Protein AF-A0A929QU12-F1 (afdb_monomer)

pLDDT: mean 94.85, std 3.5, range [76.94, 98.38]

Radius of gyration: 17.78 Å; Cα contacts (8 Å, |Δi|>4): 527; chains: 1; bounding box: 45×41×53 Å

Nearest PDB structures (foldseek):
  6etz-assembly1_A  TM=9.126E-01  e=4.275E-19  Arthrobacter sp. 32cB
  6zjp-assembly1_A  TM=9.155E-01  e=1.073E-18  Arthrobacter sp. 32cB
  6zjv-assembly1_A  TM=9.102E-01  e=7.949E-18  Arthrobacter sp. 32cB
  6s6z-assembly1_A  TM=9.101E-01  e=3.428E-17  Thermotoga maritima MSB8
  6se8-assembly1_A  TM=9.037E-01  e=2.223E-17  Arthrobacter sp. 32cB

Structure (mmCIF, N/CA/C/O backbone):
data_AF-A0A929QU12-F1
#
_entry.id   AF-A0A929QU12-F1
#
loop_
_atom_site.group_PDB
_atom_site.id
_atom_site.type_symbol
_atom_site.label_atom_id
_atom_site.label_alt_id
_atom_site.label_comp_id
_atom_site.label_asym_id
_atom_site.label_entity_id
_atom_site.label_seq_id
_atom_site.pdbx_PDB_ins_code
_atom_site.Cartn_x
_atom_site.Cartn_y
_atom_site.Cartn_z
_atom_site.occupancy
_atom_site.B_iso_or_equiv
_atom_site.auth_seq_id
_atom_site.auth_comp_id
_atom_site.auth_asym_id
_atom_site.auth_atom_id
_atom_site.pdbx_PDB_model_num
ATOM 1 N N . VAL A 1 1 ? 9.919 -3.756 -13.684 1.00 76.94 1 VAL A N 1
ATOM 2 C CA . VAL A 1 1 ? 9.048 -4.953 -13.845 1.00 76.94 1 VAL A CA 1
ATOM 3 C C . VAL A 1 1 ? 9.830 -6.255 -14.020 1.00 76.94 1 VAL A C 1
ATOM 5 O O . VAL A 1 1 ? 9.626 -7.147 -13.210 1.00 76.94 1 VAL A O 1
ATOM 8 N N . ALA A 1 2 ? 10.719 -6.398 -15.016 1.00 87.12 2 ALA A N 1
ATOM 9 C CA . ALA A 1 2 ? 11.454 -7.658 -15.233 1.00 87.12 2 ALA A CA 1
ATOM 10 C C . ALA A 1 2 ? 12.287 -8.102 -14.012 1.00 87.12 2 ALA A C 1
ATOM 12 O O . ALA A 1 2 ? 12.175 -9.249 -13.588 1.00 87.12 2 ALA A O 1
ATOM 13 N N . GLU A 1 3 ? 13.035 -7.179 -13.394 1.00 91.69 3 GLU A N 1
ATOM 14 C CA . GLU A 1 3 ? 13.819 -7.453 -12.174 1.00 91.69 3 GLU A CA 1
ATOM 15 C C . GLU A 1 3 ? 12.928 -7.921 -11.002 1.00 91.69 3 GLU A C 1
ATOM 17 O O . GLU A 1 3 ? 13.267 -8.876 -10.308 1.00 91.69 3 GLU A O 1
ATOM 22 N N . TRP A 1 4 ? 11.746 -7.315 -10.819 1.00 93.06 4 TRP A N 1
ATOM 23 C CA . TRP A 1 4 ? 10.790 -7.709 -9.771 1.00 93.06 4 TRP A CA 1
ATOM 24 C C . TRP A 1 4 ? 10.205 -9.105 -9.989 1.00 93.06 4 TRP A C 1
ATOM 26 O O . TRP A 1 4 ? 10.102 -9.873 -9.034 1.00 93.06 4 TRP A O 1
ATOM 36 N N . ARG A 1 5 ? 9.873 -9.457 -11.239 1.00 91.69 5 ARG A N 1
ATOM 37 C CA . ARG A 1 5 ? 9.425 -10.814 -11.592 1.00 91.69 5 ARG A CA 1
ATOM 38 C C . ARG A 1 5 ? 10.539 -11.836 -11.388 1.00 91.69 5 ARG A C 1
ATOM 40 O O . ARG A 1 5 ? 10.291 -12.916 -10.878 1.00 91.69 5 ARG A O 1
ATOM 47 N N . GLN A 1 6 ? 11.787 -11.493 -11.715 1.00 90.94 6 GLN A N 1
ATOM 48 C CA . GLN A 1 6 ? 12.934 -12.369 -11.456 1.00 90.94 6 GLN A CA 1
ATOM 49 C C . GLN A 1 6 ? 13.148 -12.610 -9.950 1.00 90.94 6 GLN A C 1
ATOM 51 O O . GLN A 1 6 ? 13.526 -13.716 -9.551 1.00 90.94 6 GLN A O 1
ATOM 56 N N . ALA A 1 7 ? 12.872 -11.597 -9.122 1.00 90.94 7 ALA A N 1
ATOM 57 C CA . ALA A 1 7 ? 12.876 -11.682 -7.662 1.00 90.94 7 ALA A CA 1
ATOM 58 C C . ALA A 1 7 ? 11.620 -12.362 -7.066 1.00 90.94 7 ALA A C 1
ATOM 60 O O . ALA A 1 7 ? 11.569 -12.567 -5.854 1.00 90.94 7 ALA A O 1
ATOM 61 N N . ASN A 1 8 ? 10.639 -12.752 -7.893 1.00 93.25 8 ASN A N 1
ATOM 62 C CA . ASN A 1 8 ? 9.354 -13.350 -7.504 1.00 93.25 8 ASN A CA 1
ATOM 63 C C . ASN A 1 8 ? 8.535 -12.488 -6.521 1.00 93.25 8 ASN A C 1
ATOM 65 O O . ASN A 1 8 ? 7.874 -13.023 -5.628 1.00 93.25 8 ASN A O 1
ATOM 69 N N . TYR A 1 9 ? 8.572 -11.157 -6.648 1.00 93.19 9 TYR A N 1
ATOM 70 C CA . TYR A 1 9 ? 7.777 -10.268 -5.784 1.00 93.19 9 TYR A CA 1
ATOM 71 C C . TYR A 1 9 ? 6.269 -10.407 -6.020 1.00 93.19 9 TYR A C 1
ATOM 73 O O . TYR A 1 9 ? 5.492 -10.358 -5.068 1.00 93.19 9 TYR A O 1
ATOM 81 N N . ASP A 1 10 ? 5.863 -10.662 -7.261 1.00 91.69 10 ASP A N 1
ATOM 82 C CA . ASP A 1 10 ? 4.484 -10.941 -7.675 1.00 91.69 10 ASP A CA 1
ATOM 83 C C . ASP A 1 10 ? 3.930 -12.264 -7.119 1.00 91.69 10 ASP A C 1
ATOM 85 O O . ASP A 1 10 ? 2.722 -12.471 -7.106 1.00 91.69 10 ASP A O 1
ATOM 89 N N . GLN A 1 11 ? 4.805 -13.142 -6.624 1.00 90.44 11 GLN A N 1
ATOM 90 C CA . GLN A 1 11 ? 4.457 -14.434 -6.020 1.00 90.44 11 GLN A CA 1
ATOM 91 C C . GLN A 1 11 ? 4.928 -14.517 -4.564 1.00 90.44 11 GLN A C 1
ATOM 93 O O . GLN A 1 11 ? 5.188 -15.602 -4.033 1.00 90.44 11 GLN A O 1
ATOM 98 N N . SER A 1 12 ? 5.117 -13.361 -3.929 1.00 92.12 12 SER A N 1
ATOM 99 C CA . SER A 1 12 ? 5.589 -13.297 -2.556 1.00 92.12 12 SER A CA 1
ATOM 100 C C . SER A 1 12 ? 4.489 -13.657 -1.563 1.00 92.12 12 SER A C 1
ATOM 102 O O . SER A 1 12 ? 3.306 -13.399 -1.774 1.00 92.12 12 SER A O 1
ATOM 104 N N . GLN A 1 13 ? 4.891 -14.299 -0.469 1.00 92.31 13 GLN A N 1
ATOM 105 C CA . GLN A 1 13 ? 4.005 -14.672 0.626 1.00 92.31 13 GLN A CA 1
ATOM 106 C C . GLN A 1 13 ? 4.594 -14.203 1.949 1.00 92.31 13 GLN A C 1
ATOM 108 O O . GLN A 1 13 ? 5.814 -14.236 2.149 1.00 92.31 13 GLN A O 1
ATOM 113 N N . VAL A 1 14 ? 3.711 -13.814 2.866 1.00 94.75 14 VAL A N 1
ATOM 114 C CA . VAL A 1 14 ? 4.077 -13.558 4.257 1.00 94.75 14 VAL A CA 1
ATOM 115 C C . VAL A 1 14 ? 4.190 -14.893 4.987 1.00 94.75 14 VAL A C 1
ATOM 117 O O . VAL A 1 14 ? 3.270 -15.710 4.953 1.00 94.75 14 VAL A O 1
ATOM 120 N N . ARG A 1 15 ? 5.313 -15.116 5.668 1.00 94.94 15 ARG A N 1
ATOM 121 C CA . ARG A 1 15 ? 5.527 -16.262 6.556 1.00 94.94 15 ARG A CA 1
ATOM 122 C C . ARG A 1 15 ? 5.783 -15.759 7.963 1.00 94.94 15 ARG A C 1
ATOM 124 O O . ARG A 1 15 ? 6.758 -15.050 8.189 1.00 94.94 15 ARG A O 1
ATOM 131 N N . VAL A 1 16 ? 4.913 -16.135 8.892 1.00 96.44 16 VAL A N 1
ATOM 132 C CA . VAL A 1 16 ? 5.037 -15.793 10.313 1.00 96.44 16 VAL A CA 1
ATOM 133 C C . VAL A 1 16 ? 5.871 -16.868 11.007 1.00 96.44 16 VAL A C 1
ATOM 135 O O . VAL A 1 16 ? 5.563 -18.054 10.905 1.00 96.44 16 VAL A O 1
ATOM 138 N N . HIS A 1 17 ? 6.938 -16.457 11.686 1.00 95.19 17 HIS A N 1
ATOM 139 C CA . HIS A 1 17 ? 7.852 -17.340 12.416 1.00 95.19 17 HIS A CA 1
ATOM 140 C C . HIS A 1 17 ? 7.530 -17.416 13.904 1.00 95.19 17 HIS A C 1
ATOM 142 O O . HIS A 1 17 ? 7.685 -18.469 14.518 1.00 95.19 17 HIS A O 1
ATOM 148 N N . SER A 1 18 ? 7.078 -16.302 14.470 1.00 96.94 18 SER A N 1
ATOM 149 C CA . SER A 1 18 ? 6.726 -16.181 15.878 1.00 96.94 18 SER A CA 1
ATOM 150 C C . SER A 1 18 ? 5.433 -15.395 15.998 1.00 96.94 18 SER A C 1
ATOM 152 O O . SER A 1 18 ? 5.229 -14.419 15.275 1.00 96.94 18 SER A O 1
ATOM 154 N N . LEU A 1 19 ? 4.562 -15.837 16.901 1.00 97.62 19 LEU A N 1
ATOM 155 C CA . LEU A 1 19 ? 3.306 -15.180 17.222 1.00 97.62 19 LEU A CA 1
ATOM 156 C C . LEU A 1 19 ? 3.038 -15.343 18.716 1.00 97.62 19 LEU A C 1
ATOM 158 O O . LEU A 1 19 ? 3.015 -16.464 19.225 1.00 97.62 19 LEU A O 1
ATOM 162 N N . ARG A 1 20 ? 2.810 -14.235 19.418 1.00 97.50 20 ARG A N 1
ATOM 163 C CA . ARG A 1 20 ? 2.403 -14.245 20.827 1.00 97.50 20 ARG A CA 1
ATOM 164 C C . ARG A 1 20 ? 1.338 -13.191 21.073 1.00 97.50 20 ARG A C 1
ATOM 166 O O . ARG A 1 20 ? 1.395 -12.110 20.495 1.00 97.50 20 ARG A O 1
ATOM 173 N N . ALA A 1 21 ? 0.395 -13.497 21.949 1.00 97.38 21 ALA A N 1
ATOM 174 C CA . ALA A 1 21 ? -0.613 -12.549 22.393 1.00 97.38 21 ALA A CA 1
ATOM 175 C C . ALA A 1 21 ? -0.412 -12.254 23.878 1.00 97.38 21 ALA A C 1
ATOM 177 O O . ALA A 1 21 ? -0.201 -13.172 24.670 1.00 97.38 21 ALA A O 1
ATOM 178 N N . GLU A 1 22 ? -0.487 -10.984 24.251 1.00 97.00 22 GLU A N 1
ATOM 179 C CA . GLU A 1 22 ? -0.434 -10.544 25.640 1.00 97.00 22 GLU A CA 1
ATOM 180 C C . GLU A 1 22 ? -1.402 -9.385 25.884 1.00 97.00 22 GLU A C 1
ATOM 182 O O . GLU A 1 22 ? -1.835 -8.699 24.959 1.00 97.00 22 GLU A O 1
ATOM 187 N N . THR A 1 23 ? -1.793 -9.194 27.143 1.00 96.56 23 THR A N 1
ATOM 188 C CA . THR A 1 23 ? -2.613 -8.051 27.556 1.00 96.56 23 THR A CA 1
ATOM 189 C C . THR A 1 23 ? -1.724 -7.037 28.264 1.00 96.56 23 THR A C 1
ATOM 191 O O . THR A 1 23 ? -1.135 -7.355 29.295 1.00 96.56 23 THR A O 1
ATOM 194 N N . ILE A 1 24 ? -1.637 -5.819 27.729 1.00 92.06 24 ILE A N 1
ATOM 195 C CA . ILE A 1 24 ? -0.775 -4.743 28.236 1.00 92.06 24 ILE A CA 1
ATOM 196 C C . ILE A 1 24 ? -1.643 -3.515 28.499 1.00 92.06 24 ILE A C 1
ATOM 198 O O . ILE A 1 24 ? -2.280 -3.018 27.579 1.00 92.06 24 ILE A O 1
ATOM 202 N N . HIS A 1 25 ? -1.676 -3.006 29.735 1.00 86.31 25 HIS A N 1
ATOM 203 C CA . HIS A 1 25 ? -2.411 -1.778 30.097 1.00 86.31 25 HIS A CA 1
ATOM 204 C C . HIS A 1 25 ? -3.842 -1.707 29.518 1.00 86.31 25 HIS A C 1
ATOM 206 O O . HIS A 1 25 ? -4.248 -0.688 28.965 1.00 86.31 25 HIS A O 1
ATOM 212 N N . HIS A 1 26 ? -4.597 -2.805 29.637 1.00 90.75 26 HIS A N 1
ATOM 213 C CA . HIS A 1 26 ? -5.954 -2.967 29.096 1.00 90.75 26 HIS A CA 1
ATOM 214 C C . HIS A 1 26 ? -6.096 -3.006 27.564 1.00 90.75 26 HIS A C 1
ATOM 216 O O . HIS A 1 26 ? -7.203 -2.854 27.050 1.00 90.75 26 HIS A O 1
ATOM 222 N N . GLN A 1 27 ? -5.008 -3.248 26.841 1.00 96.00 27 GLN A N 1
ATOM 223 C CA . GLN A 1 27 ? -5.011 -3.525 25.407 1.00 96.00 27 GLN A CA 1
ATOM 224 C C . GLN A 1 27 ? -4.676 -4.992 25.170 1.00 96.00 27 GLN A C 1
ATOM 226 O O . GLN A 1 27 ? -3.877 -5.571 25.909 1.00 96.00 27 GLN A O 1
ATOM 231 N N . VAL A 1 28 ? -5.256 -5.586 24.131 1.00 97.12 28 VAL A N 1
ATOM 232 C CA . VAL A 1 28 ? -4.849 -6.912 23.653 1.00 97.12 28 VAL A CA 1
ATOM 233 C C . VAL A 1 28 ? -3.864 -6.709 22.512 1.00 97.12 28 VAL A C 1
ATOM 235 O O . VAL A 1 28 ? -4.228 -6.139 21.485 1.00 97.12 28 VAL A O 1
ATOM 238 N N . CYS A 1 29 ? -2.628 -7.166 22.698 1.00 98.00 29 CYS A N 1
ATOM 239 C CA . CYS A 1 29 ? -1.544 -7.003 21.741 1.00 98.00 29 CYS A CA 1
ATOM 240 C C . CYS A 1 29 ? -1.090 -8.356 21.185 1.00 98.00 29 CYS A C 1
ATOM 242 O O . CYS A 1 29 ? -0.740 -9.269 21.931 1.00 98.00 29 CYS A O 1
ATOM 244 N N . LEU A 1 30 ? -1.079 -8.474 19.861 1.00 97.94 30 LEU A N 1
ATOM 245 C CA . LEU A 1 30 ? -0.567 -9.608 19.107 1.00 97.94 30 LEU A CA 1
ATOM 246 C C . LEU A 1 30 ? 0.784 -9.229 18.505 1.00 97.94 30 LEU A C 1
ATOM 248 O O . LEU A 1 30 ? 0.841 -8.451 17.555 1.00 97.94 30 LEU A O 1
ATOM 252 N N . HIS A 1 31 ? 1.863 -9.786 19.040 1.00 97.94 31 HIS A N 1
ATOM 253 C CA . HIS A 1 31 ? 3.222 -9.575 18.556 1.00 97.94 31 HIS A CA 1
ATOM 254 C C . HIS A 1 31 ? 3.595 -10.670 17.568 1.00 97.94 31 HIS A C 1
ATOM 256 O O . HIS A 1 31 ? 3.306 -11.846 17.805 1.00 97.94 31 HIS A O 1
ATOM 262 N N . PHE A 1 32 ? 4.267 -10.291 16.490 1.00 97.75 32 PHE A N 1
ATOM 263 C CA . PHE A 1 32 ? 4.674 -11.217 15.447 1.00 97.75 32 PHE A CA 1
ATOM 264 C C . PHE A 1 32 ? 6.063 -10.892 14.908 1.00 97.75 32 PHE A C 1
ATOM 266 O O . PHE A 1 32 ? 6.479 -9.736 14.857 1.00 97.75 32 PHE A O 1
ATOM 273 N N . GLU A 1 33 ? 6.740 -11.936 14.445 1.00 98.12 33 GLU A N 1
ATOM 274 C CA . GLU A 1 33 ? 7.938 -11.852 13.613 1.00 98.12 33 GLU A CA 1
ATOM 275 C C . GLU A 1 33 ? 7.659 -12.606 12.319 1.00 98.12 33 GLU A C 1
ATOM 277 O O . GLU A 1 33 ? 7.166 -13.740 12.341 1.00 98.12 33 GLU A O 1
ATOM 282 N N . ALA A 1 34 ? 7.942 -11.982 11.184 1.00 97.25 34 ALA A N 1
ATOM 283 C CA . ALA A 1 34 ? 7.595 -12.515 9.882 1.00 97.25 34 ALA A CA 1
ATOM 284 C C . ALA A 1 34 ? 8.590 -12.100 8.798 1.00 97.25 34 ALA A C 1
ATOM 286 O O . ALA A 1 34 ? 9.424 -11.209 8.964 1.00 97.25 34 ALA A O 1
ATOM 287 N N . VAL A 1 35 ? 8.482 -12.769 7.658 1.00 96.50 35 VAL A N 1
ATOM 288 C CA . VAL A 1 35 ? 9.209 -12.431 6.438 1.00 96.50 35 VAL A CA 1
ATOM 289 C C . VAL A 1 35 ? 8.264 -12.383 5.246 1.00 96.50 35 VAL A C 1
ATOM 291 O O . VAL A 1 35 ? 7.281 -13.121 5.200 1.00 96.50 35 VAL A O 1
ATOM 294 N N . ILE A 1 36 ? 8.587 -11.558 4.253 1.00 94.88 36 ILE A N 1
ATOM 295 C CA . ILE A 1 36 ? 8.022 -11.643 2.903 1.00 94.88 36 ILE A CA 1
ATOM 296 C C . ILE A 1 36 ? 9.049 -12.348 2.028 1.00 94.88 36 ILE A C 1
ATOM 298 O O . ILE A 1 36 ? 10.178 -11.876 1.881 1.00 94.88 36 ILE A O 1
ATOM 302 N N . ALA A 1 37 ? 8.668 -13.479 1.442 1.00 91.94 37 ALA A N 1
ATOM 303 C CA . ALA A 1 37 ? 9.544 -14.258 0.575 1.00 91.94 37 ALA A CA 1
ATOM 304 C C . ALA A 1 37 ? 8.811 -14.693 -0.695 1.00 91.94 37 ALA A C 1
ATOM 306 O O . ALA A 1 37 ? 7.688 -15.193 -0.633 1.00 91.94 37 ALA A O 1
ATOM 307 N N . GLY A 1 38 ? 9.469 -14.533 -1.845 1.00 84.19 38 GLY A N 1
ATOM 308 C CA . GLY A 1 38 ? 9.056 -15.181 -3.087 1.00 84.19 38 GLY A CA 1
ATOM 309 C C . GLY A 1 38 ? 9.266 -16.693 -3.001 1.00 84.19 38 GLY A C 1
ATOM 310 O O . GLY A 1 38 ? 10.225 -17.161 -2.379 1.00 84.19 38 GLY A O 1
ATOM 311 N N . VAL A 1 39 ? 8.391 -17.478 -3.633 1.00 79.25 39 VAL A N 1
ATOM 312 C CA . VAL A 1 39 ? 8.540 -18.942 -3.679 1.00 79.25 39 VAL A CA 1
ATOM 313 C C . VAL A 1 39 ? 9.918 -19.307 -4.252 1.00 79.25 39 VAL A C 1
ATOM 315 O O . VAL A 1 39 ? 10.292 -18.845 -5.329 1.00 79.25 39 VAL A O 1
ATOM 318 N N . GLY A 1 40 ? 10.693 -20.108 -3.509 1.00 81.62 40 GLY A N 1
ATOM 319 C CA . GLY A 1 40 ? 12.035 -20.552 -3.912 1.00 81.62 40 GLY A CA 1
ATOM 320 C C . GLY A 1 40 ? 13.130 -19.474 -3.871 1.00 81.62 40 GLY A C 1
ATOM 321 O O . GLY A 1 40 ? 14.201 -19.685 -4.437 1.00 81.62 40 GLY A O 1
ATOM 322 N N . ARG A 1 41 ? 12.885 -18.322 -3.232 1.00 85.81 41 ARG A N 1
ATOM 323 C CA . ARG A 1 41 ? 13.848 -17.217 -3.096 1.00 85.81 41 ARG A CA 1
ATOM 324 C C . ARG A 1 41 ? 14.205 -16.957 -1.633 1.00 85.81 41 ARG A C 1
ATOM 326 O O . ARG A 1 41 ? 13.478 -17.355 -0.723 1.00 85.81 41 ARG A O 1
ATOM 333 N N . GLN A 1 42 ? 15.323 -16.264 -1.417 1.00 90.06 42 GLN A N 1
ATOM 334 C CA . GLN A 1 42 ? 15.618 -15.676 -0.112 1.00 90.06 42 GLN A CA 1
ATOM 335 C C . GLN A 1 42 ? 14.539 -14.641 0.267 1.00 90.06 42 GLN A C 1
ATOM 337 O O . GLN A 1 42 ? 13.939 -14.043 -0.634 1.00 90.06 42 GLN A O 1
ATOM 342 N N . PRO A 1 43 ? 14.278 -14.414 1.566 1.00 92.94 43 PRO A N 1
ATOM 343 C CA . PRO A 1 43 ? 13.363 -13.369 2.008 1.00 92.94 43 PRO A CA 1
ATOM 344 C C . PRO A 1 43 ? 13.725 -11.990 1.451 1.00 92.94 43 PRO A C 1
ATOM 346 O O . PRO A 1 43 ? 14.873 -11.560 1.529 1.00 92.94 43 PRO A O 1
ATOM 349 N N . ALA A 1 44 ? 12.727 -11.290 0.919 1.00 93.62 44 ALA A N 1
ATOM 350 C CA . ALA A 1 44 ? 12.876 -9.925 0.432 1.00 93.62 44 ALA A CA 1
ATOM 351 C C . ALA A 1 44 ? 12.888 -8.905 1.575 1.00 93.62 44 ALA A C 1
ATOM 353 O O . ALA A 1 44 ? 13.554 -7.877 1.485 1.00 93.62 44 ALA A O 1
ATOM 354 N N . LEU A 1 45 ? 12.146 -9.196 2.642 1.00 94.94 45 LEU A N 1
ATOM 355 C CA . LEU A 1 45 ? 12.006 -8.349 3.817 1.00 94.94 45 LEU A CA 1
ATOM 356 C C . LEU A 1 45 ? 11.762 -9.238 5.038 1.00 94.94 45 LEU A C 1
ATOM 358 O O . LEU A 1 45 ? 10.941 -10.152 4.968 1.00 94.94 45 LEU A O 1
ATOM 362 N N . SER A 1 46 ? 12.428 -8.956 6.151 1.00 96.44 46 SER A N 1
ATOM 363 C CA . SER A 1 46 ? 12.047 -9.446 7.477 1.00 96.44 46 SER A CA 1
ATOM 364 C C . SER A 1 46 ? 11.454 -8.307 8.291 1.00 96.44 46 SER A C 1
ATOM 366 O O . SER A 1 46 ? 11.816 -7.150 8.097 1.00 96.44 46 SER A O 1
ATOM 368 N N . PHE A 1 47 ? 10.514 -8.599 9.176 1.00 96.69 47 PHE A N 1
ATOM 369 C CA . PHE A 1 47 ? 9.903 -7.582 10.016 1.00 96.69 47 PHE A CA 1
ATOM 370 C C . PHE A 1 47 ? 9.323 -8.178 11.286 1.00 96.69 47 PHE A C 1
ATOM 372 O O . PHE A 1 47 ? 8.906 -9.334 11.334 1.00 96.69 47 PHE A O 1
ATOM 379 N N . GLN A 1 48 ? 9.281 -7.346 12.311 1.00 97.88 48 GLN A N 1
ATOM 380 C CA . GLN A 1 48 ? 8.616 -7.630 13.565 1.00 97.88 48 GLN A CA 1
ATOM 381 C C . GLN A 1 48 ? 7.663 -6.491 13.881 1.00 97.88 48 GLN A C 1
ATOM 383 O O . GLN A 1 48 ? 7.891 -5.340 13.502 1.00 97.88 48 GLN A O 1
ATOM 388 N N . GLY A 1 49 ? 6.585 -6.803 14.572 1.00 96.75 49 GLY A N 1
ATOM 389 C CA . GLY A 1 49 ? 5.585 -5.804 14.874 1.00 96.75 49 GLY A CA 1
ATOM 390 C C . GLY A 1 49 ? 4.562 -6.294 15.864 1.00 96.75 49 GLY A C 1
ATOM 391 O O . GLY A 1 49 ? 4.653 -7.398 16.406 1.00 96.75 49 GLY A O 1
ATOM 392 N N . HIS A 1 50 ? 3.587 -5.436 16.109 1.00 97.19 50 HIS A N 1
ATOM 393 C CA . HIS A 1 50 ? 2.445 -5.776 16.926 1.00 97.19 50 HIS A CA 1
ATOM 394 C C . HIS A 1 50 ? 1.178 -5.092 16.436 1.00 97.19 50 HIS A C 1
ATOM 396 O O . HIS A 1 50 ? 1.194 -3.945 15.990 1.00 97.19 50 HIS A O 1
ATOM 402 N N . TRP A 1 51 ? 0.083 -5.830 16.562 1.00 97.44 51 TRP A N 1
ATOM 403 C CA . TRP A 1 51 ? -1.272 -5.314 16.481 1.00 97.44 51 TRP A CA 1
ATOM 404 C C . TRP A 1 51 ? -1.802 -5.138 17.900 1.00 97.44 51 TRP A C 1
ATOM 406 O O . TRP A 1 51 ? -1.858 -6.126 18.623 1.00 97.44 51 TRP A O 1
ATOM 416 N N . CYS A 1 52 ? -2.199 -3.935 18.309 1.00 97.50 52 CYS A N 1
ATOM 417 C CA . CYS A 1 52 ? -2.806 -3.692 19.622 1.00 97.50 52 CYS A CA 1
ATOM 418 C C . CYS A 1 52 ? -4.216 -3.123 19.470 1.00 97.50 52 CYS A C 1
ATOM 420 O O . CYS A 1 52 ? -4.396 -2.091 18.826 1.00 97.50 52 CYS A O 1
ATOM 422 N N . LEU A 1 53 ? -5.199 -3.788 20.076 1.00 97.50 53 LEU A N 1
ATOM 423 C CA . LEU A 1 53 ? -6.585 -3.331 20.159 1.00 97.50 53 LEU A CA 1
ATOM 424 C C . LEU A 1 53 ? -6.834 -2.696 21.529 1.00 97.50 53 LEU A C 1
ATOM 426 O O . LEU A 1 53 ? -6.605 -3.344 22.556 1.00 97.50 53 LEU A O 1
ATOM 430 N N . ASP A 1 54 ? -7.302 -1.449 21.544 1.00 95.25 54 ASP A N 1
ATOM 431 C CA . ASP A 1 54 ? -7.675 -0.742 22.771 1.00 95.25 54 ASP A CA 1
ATOM 432 C C . ASP A 1 54 ? -9.176 -0.823 23.099 1.00 95.25 54 ASP A C 1
ATOM 434 O O . ASP A 1 54 ? -9.976 -1.390 22.352 1.00 95.25 54 ASP A O 1
ATOM 438 N N . GLN A 1 55 ? -9.556 -0.296 24.268 1.00 94.12 55 GLN A N 1
ATOM 439 C CA . GLN A 1 55 ? -10.933 -0.356 24.775 1.00 94.12 55 GLN A CA 1
ATOM 440 C C . GLN A 1 55 ? -11.913 0.482 23.950 1.00 94.12 55 GLN A C 1
ATOM 442 O O . GLN A 1 55 ? -13.115 0.230 23.982 1.00 94.12 55 GLN A O 1
ATOM 447 N N . GLU A 1 56 ? -11.411 1.463 23.204 1.00 92.62 56 GLU A N 1
ATOM 448 C CA . GLU A 1 56 ? -12.202 2.287 22.298 1.00 92.62 56 GLU A CA 1
ATOM 449 C C . GLU A 1 56 ? -12.355 1.648 20.908 1.00 92.62 56 GLU A C 1
ATOM 451 O O . GLU A 1 56 ? -12.927 2.266 20.012 1.00 92.62 56 GLU A O 1
ATOM 456 N N . GLY A 1 57 ? -11.855 0.421 20.718 1.00 92.62 57 GLY A N 1
ATOM 457 C CA . GLY A 1 57 ? -11.957 -0.317 19.462 1.00 92.62 57 GLY A CA 1
ATOM 458 C C . GLY A 1 57 ? -10.955 0.128 18.397 1.00 92.62 57 GLY A C 1
ATOM 459 O O . GLY A 1 57 ? -11.094 -0.259 17.236 1.00 92.62 57 GLY A O 1
ATOM 460 N N . ARG A 1 58 ? -9.940 0.925 18.756 1.00 95.75 58 ARG A N 1
ATOM 461 C CA . ARG A 1 58 ? -8.890 1.332 17.818 1.00 95.75 58 ARG A CA 1
ATOM 462 C C . ARG A 1 58 ? -7.844 0.233 17.733 1.00 95.75 58 ARG A C 1
ATOM 464 O O . ARG A 1 58 ? -7.322 -0.233 18.747 1.00 95.75 58 ARG A O 1
ATOM 471 N N . LEU A 1 59 ? -7.509 -0.148 16.509 1.00 97.19 59 LEU A N 1
ATOM 472 C CA . LEU A 1 59 ?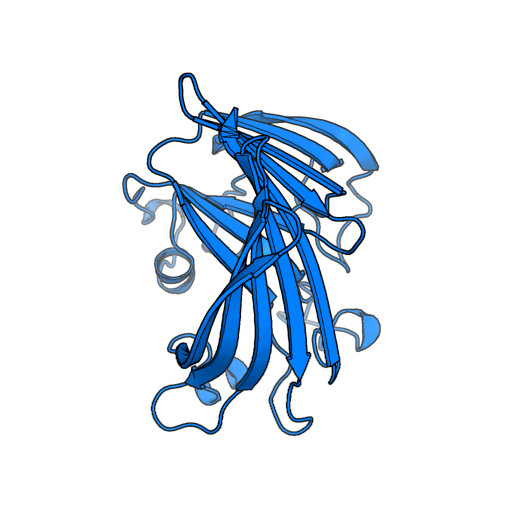 -6.501 -1.153 16.215 1.00 97.19 59 LEU A CA 1
ATOM 473 C C . LEU A 1 59 ? -5.231 -0.456 15.725 1.00 97.19 59 LEU A C 1
ATOM 475 O O . LEU A 1 59 ? -5.237 0.212 14.695 1.00 97.19 59 LEU A O 1
ATOM 479 N N . LYS A 1 60 ? -4.130 -0.598 16.457 1.00 96.62 60 LYS A N 1
ATOM 480 C CA . LYS A 1 60 ? -2.835 -0.007 16.107 1.00 96.62 60 LYS A CA 1
ATOM 481 C C . LYS A 1 60 ? -1.901 -1.066 15.549 1.00 96.62 60 LYS A C 1
ATOM 483 O O . LYS A 1 60 ? -1.740 -2.110 16.172 1.00 96.62 60 LYS A O 1
ATOM 488 N N . LEU A 1 61 ? -1.275 -0.776 14.415 1.00 96.56 61 LEU A N 1
ATOM 489 C CA . LEU A 1 61 ? -0.165 -1.536 13.857 1.00 96.56 61 LEU A CA 1
ATOM 490 C C . LEU A 1 61 ? 1.119 -0.741 14.034 1.00 96.56 61 LEU A C 1
ATOM 492 O O . LEU A 1 61 ? 1.225 0.360 13.496 1.00 96.56 61 LEU A O 1
ATOM 496 N N . SER A 1 62 ? 2.104 -1.345 14.686 1.00 95.94 62 SER A N 1
ATOM 497 C CA . SER A 1 62 ? 3.486 -0.871 14.683 1.00 95.94 62 SER A CA 1
ATOM 498 C C . SER A 1 62 ? 4.391 -1.960 14.132 1.00 95.94 62 SER A C 1
ATOM 500 O O . SER A 1 62 ? 4.293 -3.120 14.538 1.00 95.94 62 SER A O 1
ATOM 502 N N . LEU A 1 63 ? 5.266 -1.601 13.198 1.00 95.44 63 LEU A N 1
ATOM 503 C CA . LEU A 1 63 ? 6.139 -2.536 12.500 1.00 95.44 63 LEU A CA 1
ATOM 504 C C . LEU A 1 63 ? 7.517 -1.922 12.281 1.00 95.44 63 LEU A C 1
ATOM 506 O O . LEU A 1 63 ? 7.643 -0.785 11.827 1.00 95.44 63 LEU A O 1
ATOM 510 N N . GLU A 1 64 ? 8.547 -2.723 12.530 1.00 96.19 64 GLU A N 1
ATOM 511 C CA . GLU A 1 64 ? 9.925 -2.440 12.149 1.00 96.19 64 GLU A CA 1
ATOM 512 C C . GLU A 1 64 ? 10.424 -3.545 11.217 1.00 96.19 64 GLU A C 1
ATOM 514 O O . GLU A 1 64 ? 10.272 -4.735 11.500 1.00 96.19 64 GLU A O 1
ATOM 519 N N . GLY A 1 65 ? 10.981 -3.153 10.074 1.00 94.94 65 GLY A N 1
ATOM 520 C CA . GLY A 1 65 ? 11.377 -4.072 9.011 1.00 94.94 65 GLY A CA 1
ATOM 521 C C . GLY A 1 65 ? 12.803 -3.852 8.535 1.00 94.94 65 GLY A C 1
ATOM 522 O O . GLY A 1 65 ? 13.324 -2.739 8.601 1.00 94.94 65 GLY A O 1
ATOM 523 N N . HIS A 1 66 ? 13.410 -4.911 8.009 1.00 96.88 66 HIS A N 1
ATOM 524 C CA . HIS A 1 66 ? 14.733 -4.917 7.413 1.00 96.88 66 HIS A CA 1
ATOM 525 C C . HIS A 1 66 ? 14.720 -5.580 6.030 1.00 96.88 66 HIS A C 1
ATOM 527 O O . HIS A 1 66 ? 14.269 -6.715 5.868 1.00 96.88 66 HIS A O 1
ATOM 533 N N . ARG A 1 67 ? 15.245 -4.874 5.027 1.00 95.81 67 ARG A N 1
ATOM 534 C CA . ARG A 1 67 ? 15.437 -5.353 3.653 1.00 95.81 67 ARG A CA 1
ATOM 535 C C . ARG A 1 67 ? 16.931 -5.569 3.404 1.00 95.81 67 ARG A C 1
ATOM 537 O O . ARG A 1 67 ? 17.693 -4.602 3.518 1.00 95.81 67 ARG A O 1
ATOM 544 N N . PRO A 1 68 ? 17.359 -6.781 3.011 1.00 94.31 68 PRO A N 1
ATOM 545 C CA . PRO A 1 68 ? 18.740 -7.014 2.608 1.00 94.31 68 PRO A CA 1
ATOM 546 C C . PRO A 1 68 ? 19.119 -6.129 1.412 1.00 94.31 68 PRO A C 1
ATOM 548 O O . PRO A 1 68 ? 18.329 -5.944 0.481 1.00 94.31 68 PRO A O 1
ATOM 551 N N . LYS A 1 69 ? 20.321 -5.544 1.432 1.00 90.38 69 LYS A N 1
ATOM 552 C CA . LYS A 1 69 ? 20.737 -4.528 0.445 1.00 90.38 69 LYS A CA 1
ATOM 553 C C . LYS A 1 69 ? 20.840 -5.080 -0.975 1.00 90.38 69 LYS A C 1
ATOM 555 O O . LYS A 1 69 ? 20.635 -4.331 -1.924 1.00 90.38 69 LYS A O 1
ATOM 560 N N . GLU A 1 70 ? 21.152 -6.364 -1.105 1.00 91.38 70 GLU A N 1
ATOM 561 C CA . GLU A 1 70 ? 21.273 -7.106 -2.358 1.00 91.38 70 GLU A CA 1
ATOM 562 C C . GLU A 1 70 ? 19.932 -7.363 -3.052 1.00 91.38 70 GLU A C 1
ATOM 564 O O . GLU A 1 70 ? 19.908 -7.710 -4.233 1.00 91.38 70 GLU A O 1
ATOM 569 N N . MET A 1 71 ? 18.813 -7.198 -2.340 1.00 92.31 71 MET A N 1
ATOM 570 C CA . MET A 1 71 ? 17.496 -7.305 -2.954 1.00 92.31 71 MET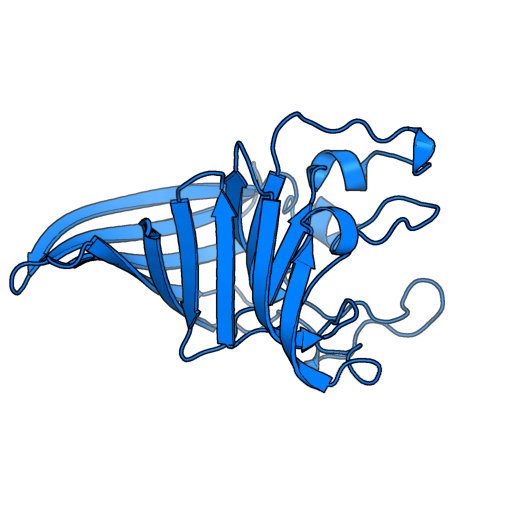 A CA 1
ATOM 571 C C . MET A 1 71 ? 17.280 -6.145 -3.934 1.00 92.31 71 MET A C 1
ATOM 573 O O . MET A 1 71 ? 17.794 -5.040 -3.750 1.00 92.31 71 MET A O 1
ATOM 577 N N . VAL A 1 72 ? 16.471 -6.372 -4.965 1.00 93.12 72 VAL A N 1
ATOM 578 C CA . VAL A 1 72 ? 16.019 -5.292 -5.852 1.00 93.12 72 VAL A CA 1
ATOM 579 C C . VAL A 1 72 ? 15.096 -4.354 -5.062 1.00 93.12 72 VAL A C 1
ATOM 581 O O . VAL A 1 72 ? 14.386 -4.803 -4.156 1.00 93.12 72 VAL A O 1
ATOM 584 N N . GLU A 1 73 ? 15.110 -3.060 -5.391 1.00 94.25 73 GLU A N 1
ATOM 585 C CA . GLU A 1 73 ? 14.189 -2.054 -4.838 1.00 94.25 73 GLU A CA 1
ATOM 586 C C . GLU A 1 73 ? 12.731 -2.542 -4.874 1.00 94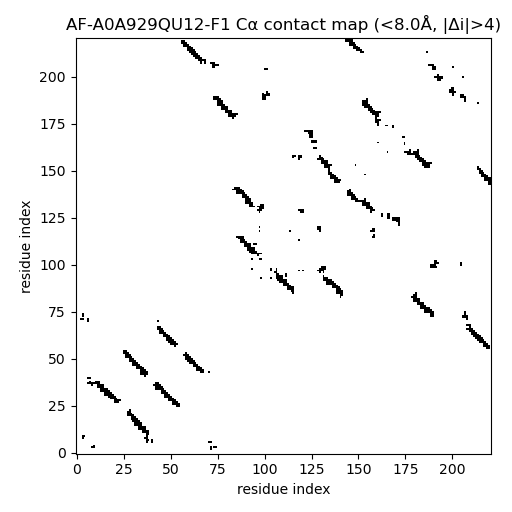.25 73 GLU A C 1
ATOM 588 O O . GLU A 1 73 ? 12.306 -3.199 -5.829 1.00 94.25 73 GLU A O 1
ATOM 593 N N . LEU A 1 74 ? 11.965 -2.258 -3.8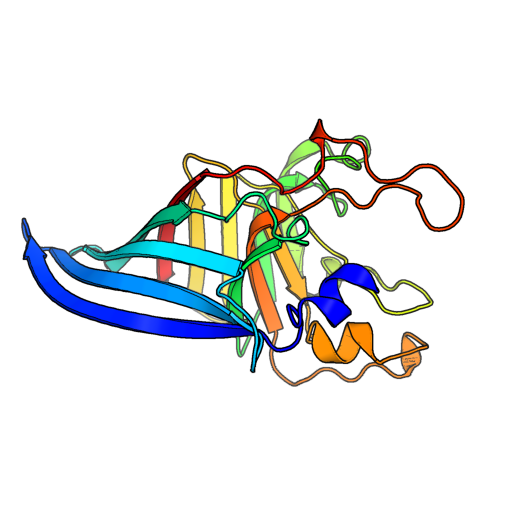22 1.00 95.31 74 LEU A N 1
ATOM 594 C CA . LEU A 1 74 ? 10.569 -2.682 -3.736 1.00 95.31 74 LEU A CA 1
ATOM 595 C C . LEU A 1 74 ? 9.683 -1.767 -4.604 1.00 95.31 74 LEU A C 1
ATOM 597 O O . LEU A 1 74 ? 9.923 -0.562 -4.652 1.00 95.31 74 LEU A O 1
ATOM 601 N N . PRO A 1 75 ? 8.636 -2.287 -5.268 1.00 94.62 75 PRO A N 1
ATOM 602 C CA . PRO A 1 75 ? 7.656 -1.430 -5.939 1.00 94.62 75 PRO A CA 1
ATOM 603 C C . PRO A 1 75 ? 6.812 -0.643 -4.925 1.00 94.62 75 PRO A C 1
ATOM 605 O O . PRO A 1 75 ? 6.523 0.534 -5.124 1.00 94.62 75 PRO A O 1
ATOM 608 N N . ARG A 1 76 ? 6.431 -1.301 -3.826 1.00 95.25 76 ARG A N 1
ATOM 609 C CA . ARG A 1 76 ? 5.679 -0.751 -2.695 1.00 95.25 76 ARG A CA 1
ATOM 610 C C . ARG A 1 76 ? 5.876 -1.634 -1.466 1.00 95.25 76 ARG A C 1
ATOM 612 O O . ARG A 1 76 ? 6.274 -2.794 -1.601 1.00 95.25 76 ARG A O 1
ATOM 619 N N . PHE A 1 77 ? 5.589 -1.100 -0.287 1.00 95.25 77 PHE A N 1
ATOM 620 C CA . PHE A 1 77 ? 5.495 -1.875 0.947 1.00 95.25 77 PHE A CA 1
ATOM 621 C C . PHE A 1 77 ? 4.313 -1.373 1.774 1.00 95.25 77 PHE A C 1
ATOM 623 O O . PHE A 1 77 ? 4.227 -0.180 2.064 1.00 95.25 77 PHE A O 1
ATOM 630 N N . GLY A 1 78 ? 3.409 -2.281 2.138 1.00 95.31 78 GLY A N 1
ATOM 631 C CA . GLY A 1 78 ? 2.105 -1.919 2.670 1.00 95.31 78 GLY A CA 1
ATOM 632 C C . GLY A 1 78 ? 1.204 -3.115 2.968 1.00 95.31 78 GLY A C 1
ATOM 633 O O . GLY A 1 78 ? 1.648 -4.265 2.955 1.00 95.31 78 GLY A O 1
ATOM 634 N N . LEU A 1 79 ? -0.068 -2.821 3.223 1.00 95.88 79 LEU A N 1
ATOM 635 C CA . LEU A 1 79 ? -1.154 -3.778 3.395 1.00 95.88 79 LEU A CA 1
ATOM 636 C C . LEU A 1 79 ? -2.118 -3.699 2.212 1.00 95.88 79 LEU A C 1
ATOM 638 O O . LEU A 1 79 ? -2.335 -2.631 1.644 1.00 95.88 79 LEU A O 1
ATOM 642 N N . VAL A 1 80 ? -2.740 -4.830 1.893 1.00 96.44 80 VAL A N 1
ATOM 643 C CA . VAL A 1 80 ? -3.855 -4.902 0.946 1.00 96.44 80 VAL A CA 1
ATOM 644 C C . VAL A 1 80 ? -5.067 -5.423 1.699 1.00 96.44 80 VAL A C 1
ATOM 646 O O . VAL A 1 80 ? -5.002 -6.485 2.317 1.00 96.44 80 VAL A O 1
ATOM 649 N N . LEU A 1 81 ? -6.155 -4.662 1.663 1.00 96.19 81 LEU A N 1
ATOM 650 C CA . LEU A 1 81 ? -7.414 -4.957 2.329 1.00 96.19 81 LEU A CA 1
ATOM 651 C C . LEU A 1 81 ? -8.508 -5.103 1.264 1.00 96.19 81 LEU A C 1
ATOM 653 O O . LEU A 1 81 ? -8.930 -4.104 0.680 1.00 96.19 81 LEU A O 1
ATOM 657 N N . PRO A 1 82 ? -8.970 -6.331 0.985 1.00 95.81 82 PRO A N 1
ATOM 658 C CA . PRO A 1 82 ? -10.183 -6.541 0.209 1.00 95.81 82 PRO A CA 1
ATOM 659 C C . PRO A 1 82 ? -11.399 -6.026 0.986 1.00 95.81 82 PRO A C 1
ATOM 661 O O . PRO A 1 82 ? -11.566 -6.324 2.170 1.00 95.81 82 PRO A O 1
ATOM 664 N N . MET A 1 83 ? -12.250 -5.264 0.314 1.00 94.50 83 MET A N 1
ATOM 665 C CA . MET A 1 83 ? -13.428 -4.597 0.855 1.00 94.50 83 MET A CA 1
ATOM 666 C C . MET A 1 83 ? -14.647 -5.014 0.034 1.00 94.50 83 MET A C 1
ATOM 668 O O . MET A 1 83 ? -14.629 -4.912 -1.187 1.00 94.50 83 MET A O 1
ATOM 672 N N . VAL A 1 84 ? -15.705 -5.495 0.689 1.00 91.88 84 VAL A N 1
ATOM 673 C CA . VAL A 1 84 ? -16.922 -5.955 -0.012 1.00 91.88 84 VAL A CA 1
ATOM 674 C C . VAL A 1 84 ? -17.698 -4.778 -0.610 1.00 91.88 84 VAL A C 1
ATOM 676 O O . VAL A 1 84 ? -18.287 -4.897 -1.675 1.00 91.88 84 VAL A O 1
ATOM 679 N N . GLU A 1 85 ? -17.648 -3.627 0.057 1.00 91.44 85 GLU A N 1
ATOM 680 C CA . GLU A 1 85 ? -18.289 -2.384 -0.368 1.00 91.44 85 GLU A CA 1
ATOM 681 C C . GLU A 1 85 ? -17.324 -1.217 -0.141 1.00 91.44 85 GLU A C 1
ATOM 683 O O . GLU A 1 85 ? -16.535 -1.236 0.811 1.00 91.44 85 GLU A O 1
ATOM 688 N N . ALA A 1 86 ? -17.378 -0.213 -1.013 1.00 95.00 86 ALA A N 1
ATOM 689 C CA . ALA A 1 86 ? -16.701 1.065 -0.836 1.00 95.00 86 ALA A CA 1
ATOM 690 C C . ALA A 1 86 ? -17.447 2.140 -1.638 1.00 95.00 86 ALA A C 1
ATOM 692 O O . ALA A 1 86 ? -17.408 2.144 -2.865 1.00 95.00 86 ALA A O 1
ATOM 693 N N . ASP A 1 87 ? -18.130 3.048 -0.947 1.00 94.06 87 ASP A N 1
ATOM 694 C CA . ASP A 1 87 ? -19.020 4.022 -1.592 1.00 94.06 87 ASP A CA 1
ATOM 695 C C . ASP A 1 87 ? -18.297 5.345 -1.853 1.00 94.06 87 ASP A C 1
ATOM 697 O O . ASP A 1 87 ? -18.219 5.857 -2.975 1.00 94.06 87 ASP A O 1
ATOM 701 N N . ARG A 1 88 ? -17.741 5.909 -0.779 1.00 96.62 88 ARG A N 1
ATOM 702 C CA . ARG A 1 88 ? -17.038 7.189 -0.774 1.00 96.62 88 ARG A CA 1
ATOM 703 C C . ARG A 1 88 ? -15.750 7.076 0.008 1.00 96.62 88 ARG A C 1
ATOM 705 O O . ARG A 1 88 ? -15.671 6.361 1.006 1.00 96.62 88 ARG A O 1
ATOM 712 N N . VAL A 1 89 ? -14.770 7.857 -0.410 1.00 97.88 89 VAL A N 1
ATOM 713 C CA . VAL A 1 89 ? -13.518 8.036 0.307 1.00 97.88 89 VAL A CA 1
ATOM 714 C C . VAL A 1 89 ? -13.377 9.504 0.658 1.00 97.88 89 VAL A C 1
ATOM 716 O O . VAL A 1 89 ? -13.542 10.372 -0.199 1.00 97.88 89 VAL A O 1
ATOM 719 N N . SER A 1 90 ? -13.060 9.786 1.916 1.00 97.94 90 SER A N 1
ATOM 720 C CA . SER A 1 90 ? -12.611 11.104 2.348 1.00 97.94 90 SER A CA 1
ATOM 721 C C . SER A 1 90 ? -11.198 11.020 2.898 1.00 97.94 90 SER A C 1
ATOM 723 O O . SER A 1 90 ? -10.826 10.045 3.550 1.00 97.94 90 SER A O 1
ATOM 725 N N . TYR A 1 91 ? -10.372 12.021 2.615 1.00 97.88 91 TYR A N 1
ATOM 726 C CA . TYR A 1 91 ? -8.980 12.003 3.049 1.00 97.88 91 TYR A CA 1
ATOM 727 C C . TYR A 1 91 ? -8.394 13.400 3.234 1.00 97.88 91 TYR A C 1
ATOM 729 O O . TYR A 1 91 ? -8.862 14.383 2.662 1.00 97.88 91 TYR A O 1
ATOM 737 N N . ILE A 1 92 ? -7.344 13.467 4.054 1.00 97.75 92 ILE A N 1
ATOM 738 C CA . ILE A 1 92 ? -6.468 14.631 4.197 1.00 97.75 92 ILE A CA 1
ATOM 739 C C . ILE A 1 92 ? -5.127 14.258 3.577 1.00 97.75 92 ILE A C 1
ATOM 741 O O . ILE A 1 92 ? -4.442 13.365 4.079 1.00 97.75 92 ILE A O 1
ATOM 745 N N . GLY A 1 93 ? -4.753 14.927 2.493 1.00 96.44 93 GLY A N 1
ATOM 746 C CA . GLY A 1 93 ? -3.558 14.586 1.728 1.00 96.44 93 GLY A CA 1
ATOM 747 C C . GLY A 1 93 ? -3.458 15.350 0.420 1.00 96.44 93 GLY A C 1
ATOM 748 O O . GLY A 1 93 ? -4.129 16.364 0.242 1.00 96.44 93 GLY A O 1
ATOM 749 N N . TYR A 1 94 ? -2.631 14.859 -0.498 1.00 97.44 94 TYR A N 1
ATOM 750 C CA . TYR A 1 94 ? -2.555 15.391 -1.855 1.00 97.44 94 TYR A CA 1
ATOM 751 C C . TYR A 1 94 ? -3.752 14.938 -2.687 1.00 97.44 94 TYR A C 1
ATOM 753 O O . TYR A 1 94 ? -4.043 13.748 -2.746 1.00 97.44 94 TYR A O 1
ATOM 761 N N . GLY A 1 95 ? -4.401 15.878 -3.369 1.00 96.94 95 GLY A N 1
ATOM 762 C CA . GLY A 1 95 ? -5.487 15.635 -4.320 1.00 96.94 95 GLY A CA 1
ATOM 763 C C . GLY A 1 95 ? -5.728 16.854 -5.223 1.00 96.94 95 GLY A C 1
ATOM 764 O O . GLY A 1 95 ? -4.969 17.823 -5.150 1.00 96.94 95 GLY A O 1
ATOM 765 N N . PRO A 1 96 ? -6.757 16.845 -6.086 1.00 96.06 96 PRO A N 1
ATOM 766 C CA . PRO A 1 96 ? -7.748 15.777 -6.262 1.00 96.06 96 PRO A CA 1
ATOM 767 C C . PRO A 1 96 ? -7.295 14.658 -7.218 1.00 96.06 96 PRO A C 1
ATOM 769 O O . PRO A 1 96 ? -8.039 13.708 -7.429 1.00 96.06 96 PRO A O 1
ATOM 772 N N . TYR A 1 97 ? -6.116 14.787 -7.831 1.00 96.81 97 TYR A N 1
ATOM 773 C CA . TYR A 1 97 ? -5.609 13.826 -8.810 1.00 96.81 97 TYR A CA 1
ATOM 774 C C . TYR A 1 97 ? -4.631 12.826 -8.191 1.00 96.81 97 TYR A C 1
ATOM 776 O O . TYR A 1 97 ? -3.918 13.148 -7.225 1.00 96.81 97 TYR A O 1
ATOM 784 N N . GLU A 1 98 ? -4.520 11.665 -8.844 1.00 96.94 98 GLU A N 1
ATOM 785 C CA . GLU A 1 98 ? -3.536 10.648 -8.488 1.00 96.94 98 GLU A CA 1
ATOM 786 C C . GLU A 1 98 ? -2.109 11.212 -8.466 1.00 96.94 98 GLU A C 1
ATOM 788 O O . GLU A 1 98 ? -1.658 11.950 -9.358 1.00 96.94 98 GLU A O 1
ATOM 793 N N . ASN A 1 99 ? -1.384 10.845 -7.418 1.00 97.38 99 ASN A N 1
ATOM 794 C CA . ASN A 1 99 ? -0.060 11.338 -7.122 1.00 97.38 99 ASN A CA 1
ATOM 795 C C . ASN A 1 99 ? 0.875 10.252 -6.582 1.00 97.38 99 ASN A C 1
ATOM 797 O O . ASN A 1 99 ? 0.494 9.353 -5.838 1.00 97.38 99 ASN A O 1
ATOM 801 N N . TYR A 1 100 ? 2.140 10.404 -6.954 1.00 97.19 100 TYR A N 1
ATOM 802 C CA . TYR A 1 100 ? 3.269 9.583 -6.548 1.00 97.19 100 TYR A CA 1
ATOM 803 C C . TYR A 1 100 ? 4.383 10.491 -6.025 1.00 97.19 100 TYR A C 1
ATOM 805 O O . TYR A 1 100 ? 4.387 11.705 -6.256 1.00 97.19 100 TYR A O 1
ATOM 813 N N . VAL A 1 101 ? 5.375 9.904 -5.354 1.00 95.38 101 VAL A N 1
ATOM 814 C CA . VAL A 1 101 ? 6.474 10.659 -4.727 1.00 95.38 101 VAL A CA 1
ATOM 815 C C . VAL A 1 101 ? 7.240 11.556 -5.719 1.00 95.38 101 VAL A C 1
ATOM 817 O O . VAL A 1 101 ? 7.734 12.611 -5.332 1.00 95.38 101 VAL A O 1
ATOM 820 N N . ASP A 1 102 ? 7.270 11.190 -7.003 1.00 96.25 102 ASP A N 1
ATOM 821 C CA . ASP A 1 102 ? 7.889 11.938 -8.104 1.00 96.25 102 ASP A CA 1
ATOM 822 C C . ASP A 1 102 ? 6.883 12.605 -9.067 1.00 96.25 102 ASP A C 1
ATOM 824 O O . ASP A 1 102 ? 7.287 13.309 -9.992 1.00 96.25 102 ASP A O 1
ATOM 828 N N . LYS A 1 103 ? 5.572 12.425 -8.847 1.00 95.44 103 LYS A N 1
ATOM 829 C CA . LYS A 1 103 ? 4.476 13.007 -9.642 1.00 95.44 103 LYS A CA 1
ATOM 830 C C . LYS A 1 103 ? 3.363 13.501 -8.718 1.00 95.44 103 LYS A C 1
ATOM 832 O O . LYS A 1 103 ? 2.413 12.773 -8.461 1.00 95.44 103 LYS A O 1
ATOM 837 N N . HIS A 1 104 ? 3.445 14.738 -8.236 1.00 95.69 104 HIS A N 1
ATOM 838 C CA . HIS A 1 104 ? 2.396 15.303 -7.367 1.00 95.69 104 HIS A CA 1
ATOM 839 C C . HIS A 1 104 ? 2.116 16.799 -7.577 1.00 95.69 104 HIS A C 1
ATOM 841 O O . HIS A 1 104 ? 1.227 17.337 -6.935 1.00 95.69 104 HIS A O 1
ATOM 847 N N . HIS A 1 105 ? 2.814 17.487 -8.489 1.00 96.25 105 HIS A N 1
ATOM 848 C CA . HIS A 1 105 ? 2.668 18.943 -8.674 1.00 96.25 105 HIS A CA 1
ATOM 849 C C . HIS A 1 105 ? 1.303 19.389 -9.230 1.00 96.25 105 HIS A C 1
ATOM 851 O O . HIS A 1 105 ? 0.959 20.563 -9.126 1.00 96.25 105 HIS A O 1
ATOM 857 N N . SER A 1 106 ? 0.531 18.481 -9.831 1.00 94.31 106 SER A N 1
ATOM 858 C CA . SER A 1 106 ? -0.860 18.738 -10.232 1.00 94.31 106 SER A CA 1
ATOM 859 C C . SER A 1 106 ? -1.845 18.662 -9.062 1.00 94.31 106 SER A C 1
ATOM 861 O O . SER A 1 106 ? -3.008 19.019 -9.229 1.00 94.31 106 SER A O 1
ATOM 863 N N . SER A 1 107 ? -1.391 18.190 -7.901 1.00 97.00 107 SER A N 1
ATOM 864 C CA . SER A 1 107 ? -2.187 17.990 -6.696 1.00 97.00 107 SER A CA 1
ATOM 865 C C . SER A 1 107 ? -1.715 18.941 -5.591 1.00 97.00 107 SER A C 1
ATOM 867 O O . SER A 1 107 ? -0.563 19.372 -5.557 1.00 97.00 107 SER A O 1
ATOM 869 N N . TYR A 1 108 ? -2.603 19.281 -4.665 1.00 97.19 108 TYR A N 1
ATOM 870 C CA . TYR A 1 108 ? -2.308 20.119 -3.504 1.00 97.19 108 TYR A CA 1
ATOM 871 C C . TYR A 1 108 ? -2.771 19.436 -2.221 1.00 97.19 108 TYR A C 1
ATOM 873 O O . TYR A 1 108 ? -3.655 18.580 -2.241 1.00 97.19 108 TYR A O 1
ATOM 881 N N . TRP A 1 109 ? -2.157 19.811 -1.099 1.00 97.50 109 TRP A N 1
ATOM 882 C CA . TRP A 1 109 ? -2.528 19.274 0.204 1.00 97.50 109 TRP A CA 1
ATOM 883 C C . TRP A 1 109 ? -3.849 19.882 0.684 1.00 97.50 109 TRP A C 1
ATOM 885 O O . TRP A 1 109 ? -3.971 21.104 0.787 1.00 97.50 109 TRP A O 1
ATOM 895 N N . GLY A 1 110 ? -4.831 19.047 1.008 1.00 97.75 110 GLY A N 1
ATOM 896 C CA . GLY A 1 110 ? -6.160 19.495 1.406 1.00 97.75 110 GLY A CA 1
ATOM 897 C C . GLY A 1 110 ? -7.038 18.370 1.939 1.00 97.75 110 GLY A C 1
ATOM 898 O O . GLY A 1 110 ? -6.575 17.254 2.162 1.00 97.75 110 GLY A O 1
ATOM 899 N N . TYR A 1 111 ? -8.309 18.699 2.161 1.00 98.31 111 TYR A N 1
ATOM 900 C CA . TYR A 1 111 ? -9.365 17.729 2.430 1.00 98.31 111 TYR A CA 1
ATOM 901 C C . TYR A 1 111 ? -10.136 17.463 1.139 1.00 98.31 111 TYR A C 1
ATOM 903 O O . TYR A 1 111 ? -10.561 18.412 0.477 1.00 98.31 111 TYR A O 1
ATOM 911 N N . PHE A 1 112 ? -10.324 16.191 0.807 1.00 98.38 112 PHE A N 1
ATOM 912 C CA . PHE A 1 112 ? -11.014 15.757 -0.401 1.00 98.38 112 PHE A CA 1
ATOM 913 C C . PHE A 1 112 ? -12.055 14.697 -0.067 1.00 98.38 112 PHE A C 1
ATOM 915 O O . PHE A 1 112 ? -11.882 13.914 0.868 1.00 98.38 112 PHE A O 1
ATOM 922 N N . GLU A 1 113 ? -13.123 14.667 -0.861 1.00 97.94 113 GLU A N 1
ATOM 923 C CA . GLU A 1 113 ? -14.107 13.592 -0.860 1.00 97.94 113 GLU A CA 1
ATOM 924 C C . GLU A 1 113 ? -14.379 13.166 -2.303 1.00 97.94 113 GLU A C 1
ATOM 926 O O . GLU A 1 113 ? -14.683 14.009 -3.148 1.00 97.94 113 GLU A O 1
ATOM 931 N N . GLN A 1 114 ? -14.286 11.869 -2.576 1.00 96.75 114 GLN A N 1
ATOM 932 C CA . GLN A 1 114 ? -14.455 11.272 -3.903 1.00 96.75 114 GLN A CA 1
ATOM 933 C C . GLN A 1 114 ? -15.303 10.003 -3.798 1.00 96.75 114 GLN A C 1
ATOM 935 O O . GLN A 1 11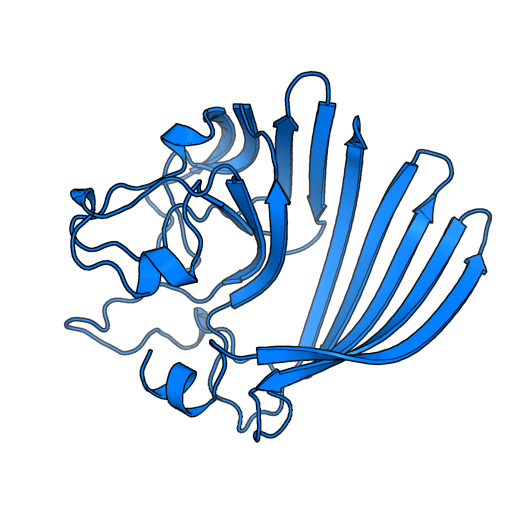4 ? -15.364 9.380 -2.733 1.00 96.75 114 GLN A O 1
ATOM 940 N N . SER A 1 115 ? -15.990 9.616 -4.875 1.00 96.44 115 SER A N 1
ATOM 941 C CA . SER A 1 115 ? -16.549 8.262 -4.943 1.00 96.44 115 SER A CA 1
ATOM 942 C C . SER A 1 115 ? -15.419 7.245 -5.133 1.00 96.44 115 SER A C 1
ATOM 944 O O . SER A 1 115 ? -14.337 7.593 -5.609 1.00 96.44 115 SER A O 1
ATOM 946 N N . ALA A 1 116 ? -15.655 5.976 -4.794 1.00 94.19 116 ALA A N 1
ATOM 947 C CA . ALA A 1 116 ? -14.670 4.926 -5.071 1.00 94.19 116 ALA A CA 1
ATOM 948 C C . ALA A 1 116 ? -14.351 4.787 -6.575 1.00 94.19 116 ALA A C 1
ATOM 950 O O . ALA A 1 116 ? -13.253 4.373 -6.936 1.00 94.19 116 ALA A O 1
ATOM 951 N N . GLN A 1 117 ? -15.290 5.162 -7.449 1.00 92.88 117 GLN A N 1
ATOM 952 C CA . GLN A 1 117 ? -15.124 5.122 -8.904 1.00 92.88 117 GLN A CA 1
ATOM 953 C C . GLN A 1 117 ? -14.217 6.251 -9.413 1.00 92.88 117 GLN A C 1
ATOM 955 O O . GLN A 1 117 ? -13.413 6.017 -10.310 1.00 92.88 117 GLN A O 1
ATOM 960 N N . ASP A 1 118 ? -14.290 7.442 -8.809 1.00 95.12 118 ASP A N 1
ATOM 961 C CA . ASP A 1 118 ? -13.467 8.600 -9.200 1.00 95.12 118 ASP A CA 1
ATOM 962 C C . ASP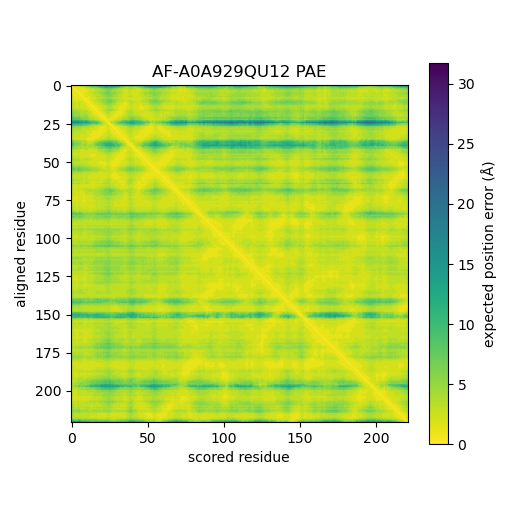 A 1 118 ? -11.970 8.404 -8.899 1.00 95.12 118 ASP A C 1
ATOM 964 O O . ASP A 1 118 ? -11.132 9.138 -9.418 1.00 95.12 118 ASP A O 1
ATOM 968 N N . LEU A 1 119 ? -11.627 7.441 -8.037 1.00 96.12 119 LEU A N 1
ATOM 969 C CA . LEU A 1 119 ? -10.246 7.135 -7.654 1.00 96.12 119 LEU A CA 1
ATOM 970 C C . LEU A 1 119 ? -9.508 6.252 -8.668 1.00 96.12 119 LEU A C 1
ATOM 972 O O . LEU A 1 119 ? -8.285 6.130 -8.584 1.00 96.12 119 LEU A O 1
ATOM 976 N N . TYR A 1 120 ? -10.228 5.631 -9.604 1.00 94.69 120 TYR A N 1
ATOM 977 C CA . TYR A 1 120 ? -9.639 4.808 -10.655 1.00 94.69 120 TYR A CA 1
ATOM 978 C C . TYR A 1 120 ? -9.302 5.653 -11.888 1.00 94.69 120 TYR A C 1
ATOM 980 O O . TYR A 1 120 ? -10.163 6.339 -12.435 1.00 94.69 120 TYR A O 1
ATOM 988 N N . GLU A 1 121 ? -8.065 5.546 -12.376 1.00 95.56 121 GLU A N 1
ATOM 989 C CA . GLU A 1 121 ? -7.631 6.219 -13.604 1.00 95.56 121 GLU A CA 1
ATOM 990 C C . GLU A 1 121 ? -7.694 5.249 -14.807 1.00 95.56 121 GLU A C 1
ATOM 992 O O . GLU A 1 121 ? -6.940 4.267 -14.858 1.00 95.56 121 GLU A O 1
ATOM 997 N N . PRO A 1 122 ? -8.561 5.499 -15.812 1.00 95.19 122 PRO A N 1
ATOM 998 C CA . PRO A 1 122 ? -8.847 4.561 -16.901 1.00 95.19 122 PRO A CA 1
ATOM 999 C C . PRO A 1 122 ? -7.819 4.627 -18.048 1.00 95.19 122 PRO A C 1
ATOM 1001 O O . PRO A 1 122 ? -8.170 4.877 -19.216 1.00 95.19 122 PRO A O 1
ATOM 1004 N N . TYR A 1 123 ? -6.546 4.375 -17.727 1.00 97.00 123 TYR A N 1
ATOM 1005 C CA . TYR A 1 123 ? -5.454 4.270 -18.700 1.00 97.00 123 TYR A CA 1
ATOM 1006 C C . TYR A 1 123 ? -5.766 3.249 -19.809 1.00 97.00 123 TYR A C 1
ATOM 1008 O O . TYR A 1 123 ? -6.384 2.216 -19.570 1.00 97.00 123 TYR A O 1
ATOM 1016 N N . VAL A 1 124 ? -5.322 3.524 -21.046 1.00 96.94 124 VAL A N 1
ATOM 1017 C CA . VAL A 1 124 ? -5.601 2.670 -22.224 1.00 96.94 124 VAL A CA 1
ATOM 1018 C C . VAL A 1 124 ? -5.092 1.240 -22.026 1.00 96.94 124 VAL A C 1
ATOM 1020 O O . VAL A 1 124 ? -5.834 0.288 -22.272 1.00 96.94 124 VAL A O 1
ATOM 1023 N N . THR A 1 125 ? -3.843 1.101 -21.578 1.00 96.88 125 THR A N 1
ATOM 1024 C CA . THR A 1 125 ? -3.295 -0.161 -21.075 1.00 96.88 125 THR A CA 1
ATOM 1025 C C . THR A 1 125 ? -3.439 -0.159 -19.558 1.00 96.88 125 THR A C 1
ATOM 1027 O O . THR A 1 125 ? -2.850 0.716 -18.916 1.00 96.88 125 THR A O 1
ATOM 1030 N N . PRO A 1 126 ? -4.203 -1.102 -18.981 1.00 97.94 126 PRO A N 1
ATOM 1031 C CA . PRO A 1 126 ? -4.319 -1.237 -17.538 1.00 97.94 126 PRO A CA 1
ATOM 1032 C C . PRO A 1 126 ? -2.950 -1.363 -16.862 1.00 97.94 126 PRO A C 1
ATOM 1034 O O . PRO A 1 126 ? -2.061 -2.072 -17.331 1.00 97.94 126 PRO A O 1
ATOM 1037 N N . GLN A 1 127 ? -2.778 -0.628 -15.768 1.00 96.19 127 GLN A N 1
ATOM 1038 C CA . GLN A 1 127 ? -1.557 -0.584 -14.965 1.00 96.19 127 GLN A CA 1
ATOM 1039 C C . GLN A 1 127 ? -1.875 -0.031 -13.568 1.00 96.19 127 GLN A C 1
ATOM 1041 O O . GLN A 1 127 ? -2.996 0.420 -13.323 1.00 96.19 127 GLN A O 1
ATOM 1046 N N . GLU A 1 128 ? -0.901 -0.068 -12.653 1.00 96.12 128 GLU A N 1
ATOM 1047 C CA . GLU A 1 128 ? -1.011 0.577 -11.333 1.00 96.12 128 GLU A CA 1
ATOM 1048 C C . GLU A 1 128 ? -1.409 2.054 -11.484 1.00 96.12 128 GLU A C 1
ATOM 1050 O O . GLU A 1 128 ? -0.823 2.764 -12.301 1.00 96.12 128 GLU A O 1
ATOM 1055 N N . ASN A 1 129 ? -2.404 2.496 -10.711 1.00 97.25 129 ASN A N 1
ATOM 1056 C CA . ASN A 1 129 ? -2.963 3.847 -10.778 1.00 97.25 129 ASN A CA 1
ATOM 1057 C C . ASN A 1 129 ? -3.671 4.249 -9.470 1.00 97.25 129 ASN A C 1
ATOM 1059 O O . ASN A 1 129 ? -3.871 3.413 -8.581 1.00 97.25 129 ASN A O 1
ATOM 1063 N N . GLY A 1 130 ? -4.059 5.523 -9.370 1.00 96.94 130 GLY A N 1
ATOM 1064 C CA . GLY A 1 130 ? -4.987 6.001 -8.337 1.00 96.94 130 GLY A CA 1
ATOM 1065 C C . GLY A 1 130 ? -4.359 6.266 -6.964 1.00 96.94 130 GLY A C 1
ATOM 1066 O O . GLY A 1 130 ? -5.077 6.470 -5.982 1.00 96.94 130 GLY A O 1
ATOM 1067 N N . ALA A 1 131 ? -3.027 6.252 -6.865 1.00 97.81 131 ALA A N 1
ATOM 1068 C CA . ALA A 1 131 ? -2.325 6.488 -5.607 1.00 97.81 131 ALA A CA 1
ATOM 1069 C C . ALA A 1 131 ? -2.534 7.919 -5.092 1.00 97.81 131 ALA A C 1
ATOM 1071 O O . ALA A 1 131 ? -2.531 8.875 -5.863 1.00 97.81 131 ALA A O 1
ATOM 1072 N N . HIS A 1 132 ? -2.692 8.067 -3.780 1.00 97.69 132 HIS A N 1
ATOM 1073 C CA . HIS A 1 132 ? -2.781 9.351 -3.095 1.00 97.69 132 HIS A CA 1
ATOM 1074 C C . HIS A 1 132 ? -1.992 9.300 -1.789 1.00 97.69 132 HIS A C 1
ATOM 1076 O O . HIS A 1 132 ? -2.255 8.454 -0.933 1.00 97.69 132 HIS A O 1
ATOM 1082 N N . GLN A 1 133 ? -1.040 10.216 -1.608 1.00 97.00 133 GLN A N 1
ATOM 1083 C CA . GLN A 1 133 ? -0.345 10.384 -0.332 1.00 97.00 133 GLN A CA 1
ATOM 1084 C C . GLN A 1 133 ? -1.219 11.164 0.660 1.00 97.00 133 GLN A C 1
ATOM 1086 O O . GLN A 1 133 ? -1.697 12.259 0.357 1.00 97.00 133 GLN A O 1
ATOM 1091 N N . VAL A 1 134 ? -1.396 10.618 1.864 1.00 97.25 134 VAL A N 1
ATOM 1092 C CA . VAL A 1 134 ? -2.337 11.108 2.880 1.00 97.25 134 VAL A CA 1
ATOM 1093 C C . VAL A 1 134 ? -1.763 11.045 4.294 1.00 97.25 134 VAL A C 1
ATOM 1095 O O . VAL A 1 134 ? -0.851 10.280 4.584 1.00 97.25 134 VAL A O 1
ATOM 1098 N N . SER A 1 135 ? -2.324 11.830 5.212 1.00 95.88 135 SER A N 1
ATOM 1099 C CA . SER A 1 135 ? -2.128 11.649 6.660 1.00 95.88 135 SER A CA 1
ATOM 1100 C C . SER A 1 135 ? -3.293 10.903 7.317 1.00 95.88 135 SER A C 1
ATOM 1102 O O . SER A 1 135 ? -3.127 10.250 8.350 1.00 95.88 135 SER A O 1
ATOM 1104 N N . LYS A 1 136 ? -4.483 10.990 6.711 1.00 96.94 136 LYS A N 1
ATOM 1105 C CA . LYS A 1 136 ? -5.704 10.332 7.170 1.00 96.94 136 LYS A CA 1
ATOM 1106 C C . LYS A 1 136 ? -6.604 10.008 5.986 1.00 96.94 136 LYS A C 1
ATOM 1108 O O . LYS A 1 136 ? -6.777 10.860 5.117 1.00 96.94 136 LYS A O 1
ATOM 1113 N N . LEU A 1 137 ? -7.227 8.836 6.005 1.00 97.50 137 LEU A N 1
ATOM 1114 C CA . LEU A 1 137 ? -8.297 8.463 5.085 1.00 97.50 137 LEU A CA 1
ATOM 1115 C C . LEU A 1 137 ? -9.468 7.827 5.842 1.00 97.50 137 LEU A C 1
ATOM 1117 O O . LEU A 1 137 ? -9.286 7.275 6.930 1.00 97.50 137 LEU A O 1
ATOM 1121 N N . ALA A 1 138 ? -10.653 7.888 5.257 1.00 97.94 138 ALA A N 1
ATOM 1122 C CA . ALA A 1 138 ? -11.821 7.129 5.657 1.00 97.94 138 ALA A CA 1
ATOM 1123 C C . ALA A 1 138 ? -12.514 6.581 4.407 1.00 97.94 138 ALA A C 1
ATOM 1125 O O . ALA A 1 138 ? -12.823 7.343 3.493 1.00 97.94 138 ALA A O 1
ATOM 1126 N N . VAL A 1 139 ? -12.754 5.271 4.371 1.00 98.12 139 VAL A N 1
ATOM 1127 C CA . VAL A 1 139 ? -13.550 4.614 3.327 1.00 98.12 139 VAL A CA 1
ATOM 1128 C C . VAL A 1 139 ? -14.901 4.253 3.920 1.00 98.12 139 VAL A C 1
ATOM 1130 O O . VAL A 1 139 ? -14.972 3.493 4.887 1.00 98.12 139 VAL A O 1
ATOM 1133 N N . GLN A 1 140 ? -15.964 4.807 3.350 1.00 97.25 140 GLN A N 1
ATOM 1134 C CA . GLN A 1 140 ? -17.335 4.483 3.710 1.00 97.25 140 GLN A CA 1
ATOM 1135 C C . GLN A 1 140 ? -17.754 3.157 3.068 1.00 97.25 140 GLN A C 1
ATOM 1137 O O . GLN A 1 140 ? -17.532 2.949 1.876 1.00 97.25 140 GLN A O 1
ATOM 1142 N N . GLN A 1 141 ? -18.362 2.284 3.869 1.00 93.00 141 GLN A N 1
ATOM 1143 C CA . GLN A 1 141 ? -18.871 0.967 3.492 1.00 93.00 141 GLN A CA 1
ATOM 1144 C C . GLN A 1 141 ? -20.294 0.822 4.046 1.00 93.00 141 GLN A C 1
ATOM 1146 O O . GLN A 1 141 ? -20.487 0.403 5.195 1.00 93.00 141 GLN A O 1
ATOM 1151 N N . GLY A 1 142 ? -21.293 1.260 3.279 1.00 90.00 142 GLY A N 1
ATOM 1152 C CA . GLY A 1 142 ? -22.676 1.300 3.740 1.00 90.00 142 GLY A CA 1
ATOM 1153 C C . GLY A 1 142 ? -22.819 2.122 5.036 1.00 90.00 142 GLY A C 1
ATOM 1154 O O . GLY A 1 142 ? -22.523 3.324 5.036 1.00 90.00 142 GLY A O 1
ATOM 1155 N N . PRO A 1 143 ? -23.281 1.520 6.154 1.00 91.38 143 PRO A N 1
ATOM 1156 C CA . PRO A 1 143 ? -23.444 2.223 7.426 1.00 91.38 143 PRO A CA 1
ATOM 1157 C C . PRO A 1 143 ? -22.140 2.407 8.219 1.00 91.38 143 PRO A C 1
ATOM 1159 O O . PRO A 1 143 ? -22.164 3.130 9.212 1.00 91.38 143 PRO A O 1
ATOM 1162 N N . LEU A 1 144 ? -21.044 1.751 7.823 1.00 93.94 144 LEU A N 1
ATOM 1163 C CA . LEU A 1 144 ? -19.761 1.783 8.527 1.00 93.94 144 LEU A CA 1
ATOM 1164 C C . LEU A 1 144 ? -18.723 2.615 7.767 1.00 93.94 144 LEU A C 1
ATOM 1166 O O . LEU A 1 144 ? -18.844 2.856 6.565 1.00 93.94 144 LEU A O 1
ATOM 1170 N N . ALA A 1 145 ? -17.658 3.020 8.451 1.00 95.44 145 ALA A N 1
ATOM 1171 C CA . ALA A 1 145 ? -16.486 3.627 7.839 1.00 95.44 145 ALA A CA 1
ATOM 1172 C C . ALA A 1 145 ? -15.187 3.096 8.452 1.00 95.44 145 ALA A C 1
ATOM 1174 O O . ALA A 1 145 ? -14.963 3.191 9.662 1.00 95.44 145 ALA A O 1
ATOM 1175 N N . LEU A 1 146 ? -14.287 2.604 7.597 1.00 97.06 146 LEU A N 1
ATOM 1176 C CA . LEU A 1 146 ? -12.916 2.280 7.979 1.00 97.06 146 LEU A CA 1
ATOM 1177 C C . LEU A 1 146 ? -12.065 3.545 7.890 1.00 97.06 146 LEU A C 1
ATOM 1179 O O . LEU A 1 146 ? -11.802 4.047 6.799 1.00 97.06 146 LEU A O 1
ATOM 1183 N N . SER A 1 147 ? -11.605 4.045 9.031 1.00 97.38 147 SER A N 1
ATOM 1184 C CA . SER A 1 147 ? -10.650 5.149 9.113 1.00 97.38 147 SER A CA 1
ATOM 1185 C C . SER A 1 147 ? -9.237 4.628 9.335 1.00 97.38 147 SER A C 1
ATOM 1187 O O . SER A 1 147 ? -9.021 3.770 10.188 1.00 97.38 147 SER A O 1
ATOM 1189 N N . VAL A 1 148 ? -8.269 5.197 8.619 1.00 97.62 148 VAL A N 1
ATOM 1190 C CA . VAL A 1 148 ? -6.841 4.909 8.787 1.00 97.62 148 VAL A CA 1
ATOM 1191 C C . VAL A 1 148 ? -6.088 6.220 8.940 1.00 97.62 148 VAL A C 1
ATOM 1193 O O . VAL A 1 148 ? -6.282 7.157 8.164 1.00 97.62 148 VAL A O 1
ATOM 1196 N N . ALA A 1 149 ? -5.222 6.297 9.942 1.00 96.06 149 ALA A N 1
ATOM 1197 C CA . ALA A 1 149 ? -4.349 7.440 10.159 1.00 96.06 149 ALA A CA 1
ATOM 1198 C C . ALA A 1 149 ? -2.913 6.985 10.415 1.00 96.06 149 ALA A C 1
ATOM 1200 O O . ALA A 1 149 ? -2.673 5.940 11.027 1.00 96.06 149 ALA A O 1
ATOM 1201 N N . SER A 1 150 ? -1.957 7.808 9.991 1.00 90.69 150 SER A N 1
ATOM 1202 C CA . SER A 1 150 ? -0.546 7.640 10.326 1.00 90.69 150 SER A CA 1
ATOM 1203 C C . SER A 1 150 ? 0.045 8.956 10.808 1.00 90.69 150 SER A C 1
ATOM 1205 O O . SER A 1 150 ? -0.286 10.025 10.302 1.00 90.69 150 SER A O 1
ATOM 1207 N N . SER A 1 151 ? 0.954 8.872 11.776 1.00 80.94 151 SER A N 1
ATOM 1208 C CA . SER A 1 151 ? 1.872 9.966 12.113 1.00 80.94 151 SER A CA 1
ATOM 1209 C C . SER A 1 151 ? 3.089 10.027 11.178 1.00 80.94 151 SER A C 1
ATOM 1211 O O . SER A 1 151 ? 3.882 10.961 11.271 1.00 80.94 151 SER A O 1
ATOM 1213 N N . HIS A 1 152 ? 3.243 9.036 10.296 1.00 81.25 152 HIS A N 1
ATOM 1214 C CA . HIS A 1 152 ? 4.325 8.901 9.328 1.00 81.25 152 HIS A CA 1
ATOM 1215 C C . HIS A 1 152 ? 3.762 8.910 7.894 1.00 81.25 152 HIS A C 1
ATOM 1217 O O . HIS A 1 152 ? 2.698 9.466 7.629 1.00 81.25 152 HIS A O 1
ATOM 1223 N N . SER A 1 153 ? 4.501 8.321 6.953 1.00 83.88 153 SER A N 1
ATOM 1224 C CA . SER A 1 153 ? 4.084 8.171 5.562 1.00 83.88 153 SER A CA 1
ATOM 1225 C C . SER A 1 153 ? 2.935 7.169 5.431 1.00 83.88 153 SER A C 1
ATOM 1227 O O . SER A 1 153 ? 2.995 6.058 5.968 1.00 83.88 153 SER A O 1
ATOM 1229 N N . LEU A 1 154 ? 1.904 7.574 4.695 1.00 95.38 154 LEU A N 1
ATOM 1230 C CA . LEU A 1 154 ? 0.790 6.742 4.275 1.00 95.38 154 LEU A CA 1
ATOM 1231 C C . LEU A 1 154 ? 0.376 7.182 2.868 1.00 95.38 154 LEU A C 1
ATOM 1233 O O . LEU A 1 154 ? 0.130 8.362 2.624 1.00 95.38 154 LEU A O 1
ATOM 1237 N N . SER A 1 155 ? 0.288 6.231 1.952 1.00 97.19 155 SER A N 1
ATOM 1238 C CA . SER A 1 155 ? -0.405 6.409 0.678 1.00 97.19 155 SER A CA 1
ATOM 1239 C C . SER A 1 155 ? -1.499 5.365 0.554 1.00 97.19 155 SER A C 1
ATOM 1241 O O . SER A 1 155 ? -1.416 4.306 1.175 1.00 97.19 155 SER A O 1
ATOM 1243 N N . PHE A 1 156 ? -2.520 5.642 -0.245 1.00 98.00 156 PHE A N 1
ATOM 1244 C CA . PHE A 1 156 ? -3.544 4.656 -0.560 1.00 98.00 156 PHE A CA 1
ATOM 1245 C C . PHE A 1 156 ? -3.880 4.655 -2.047 1.00 98.00 156 PHE A C 1
ATOM 1247 O O . PHE A 1 156 ? -3.737 5.679 -2.709 1.00 98.00 156 PHE A O 1
ATOM 1254 N N . ASN A 1 157 ? -4.359 3.523 -2.552 1.00 97.19 157 ASN A N 1
ATOM 1255 C CA . ASN A 1 157 ? -5.202 3.473 -3.744 1.00 97.19 157 ASN A CA 1
ATOM 1256 C C . ASN A 1 157 ? -6.359 2.500 -3.504 1.00 97.19 157 ASN A C 1
ATOM 1258 O O . ASN A 1 157 ? -6.239 1.559 -2.718 1.00 97.19 157 ASN A O 1
ATOM 1262 N N . LEU A 1 158 ? -7.492 2.761 -4.151 1.00 97.75 158 LEU A N 1
ATOM 1263 C CA . LEU A 1 158 ? -8.710 1.966 -4.041 1.00 97.75 158 LEU A CA 1
ATOM 1264 C C . LEU A 1 158 ? -9.192 1.638 -5.453 1.00 97.75 158 LEU A C 1
ATOM 1266 O O . LEU A 1 158 ? -9.408 2.548 -6.248 1.00 97.75 158 LEU A O 1
ATOM 1270 N N . SER A 1 159 ? -9.346 0.355 -5.773 1.00 96.62 159 SER A N 1
ATOM 1271 C CA . SER A 1 159 ? -9.735 -0.076 -7.120 1.00 96.62 159 SER A CA 1
ATOM 1272 C C . SER A 1 159 ? -10.666 -1.287 -7.081 1.00 96.62 159 SER A C 1
ATOM 1274 O O . SER A 1 159 ? -10.454 -2.160 -6.242 1.00 96.62 159 SER A O 1
ATOM 1276 N N . PRO A 1 160 ? -11.656 -1.399 -7.987 1.00 96.00 160 PRO A N 1
ATOM 1277 C CA . PRO A 1 160 ? -12.453 -2.620 -8.140 1.00 96.00 160 PRO A CA 1
ATOM 1278 C C . PRO A 1 160 ? -11.705 -3.749 -8.883 1.00 96.00 160 PRO A C 1
ATOM 1280 O O . PRO A 1 160 ? -12.266 -4.824 -9.101 1.00 96.00 160 PRO A O 1
ATOM 1283 N N . TYR A 1 161 ? -10.450 -3.514 -9.290 1.00 97.00 161 TYR A N 1
ATOM 1284 C CA . TYR A 1 161 ? -9.611 -4.466 -10.018 1.00 97.00 161 TYR A CA 1
ATOM 1285 C C . TYR A 1 161 ? -8.370 -4.829 -9.199 1.00 97.00 161 TYR A C 1
ATOM 1287 O O . TYR A 1 161 ? -7.636 -3.951 -8.738 1.00 97.00 161 TYR A O 1
ATOM 1295 N N . SER A 1 162 ? -8.076 -6.121 -9.059 1.00 96.19 162 SER A N 1
ATOM 1296 C CA . SER A 1 162 ? -6.842 -6.577 -8.422 1.00 96.19 162 SER A CA 1
ATOM 1297 C C . SER A 1 162 ? -5.595 -6.154 -9.202 1.00 96.19 162 SER A C 1
ATOM 1299 O O . SER A 1 162 ? -5.580 -6.077 -10.435 1.00 96.19 162 SER A O 1
ATOM 1301 N N . THR A 1 163 ? -4.472 -5.993 -8.491 1.00 94.88 163 THR A N 1
ATOM 1302 C CA . THR A 1 163 ? -3.156 -5.770 -9.118 1.00 94.88 163 THR A CA 1
ATOM 1303 C C . THR A 1 163 ? -2.800 -6.884 -10.106 1.00 94.88 163 THR A C 1
ATOM 1305 O O . THR A 1 163 ? -2.155 -6.631 -11.124 1.00 94.88 163 THR A O 1
ATOM 1308 N N . HIS A 1 164 ? -3.232 -8.122 -9.835 1.00 94.69 164 HIS A N 1
ATOM 1309 C CA . HIS A 1 164 ? -3.042 -9.238 -10.755 1.00 94.69 164 HIS A CA 1
ATOM 1310 C C . HIS A 1 164 ? -3.772 -8.978 -12.077 1.00 94.69 164 HIS A C 1
ATOM 1312 O O . HIS A 1 164 ? -3.126 -9.017 -13.125 1.00 94.69 164 HIS A O 1
ATOM 1318 N N . GLN A 1 165 ? -5.065 -8.641 -12.039 1.00 96.94 165 GLN A N 1
ATOM 1319 C CA . GLN A 1 165 ? -5.845 -8.361 -13.243 1.00 96.94 165 GLN A CA 1
ATOM 1320 C C . GLN A 1 165 ? -5.282 -7.167 -14.024 1.00 96.94 165 GLN A C 1
ATOM 1322 O O . GLN A 1 165 ? -5.020 -7.293 -15.223 1.00 96.94 165 GLN A O 1
ATOM 1327 N N . LEU A 1 166 ? -4.983 -6.056 -13.340 1.00 96.75 166 LEU A N 1
ATOM 1328 C CA . LEU A 1 166 ? -4.344 -4.885 -13.953 1.00 96.75 166 LEU A CA 1
ATOM 1329 C C . LEU A 1 166 ? -3.024 -5.249 -14.652 1.00 96.75 166 LEU A C 1
ATOM 1331 O O . LEU A 1 166 ? -2.713 -4.693 -15.696 1.00 96.75 166 LEU A O 1
ATOM 1335 N N . SER A 1 167 ? -2.257 -6.209 -14.120 1.00 94.56 167 SER A N 1
ATOM 1336 C CA . SER A 1 167 ? -0.969 -6.621 -14.700 1.00 94.56 167 SER A CA 1
ATOM 1337 C C . SER A 1 167 ? -1.063 -7.540 -15.925 1.00 94.56 167 SER A C 1
ATOM 1339 O O . SER A 1 167 ? -0.074 -7.673 -16.654 1.00 94.56 167 SER A O 1
ATOM 1341 N N . GLN A 1 168 ? -2.194 -8.229 -16.110 1.00 96.00 168 GLN A N 1
ATOM 1342 C CA . GLN A 1 168 ? -2.391 -9.219 -17.179 1.00 96.00 168 GLN A CA 1
ATOM 1343 C C . GLN A 1 168 ? -3.252 -8.690 -18.333 1.00 96.00 168 GLN A C 1
ATOM 1345 O O . GLN A 1 168 ? -3.182 -9.225 -19.440 1.00 96.00 168 GLN A O 1
ATOM 1350 N N . THR A 1 169 ? -4.045 -7.651 -18.081 1.00 97.38 169 THR A N 1
ATOM 1351 C CA . THR A 1 169 ? -5.027 -7.119 -19.031 1.00 97.38 169 THR A CA 1
ATOM 1352 C C . THR A 1 169 ? -4.375 -6.130 -19.994 1.00 97.38 169 THR A C 1
ATOM 1354 O O . THR A 1 169 ? -3.556 -5.309 -19.583 1.00 97.38 169 THR A O 1
ATOM 1357 N N . ARG A 1 170 ? -4.702 -6.204 -21.291 1.00 96.69 170 ARG A N 1
ATOM 1358 C CA . ARG A 1 170 ? -4.034 -5.384 -22.321 1.00 96.69 170 ARG A CA 1
ATOM 1359 C C . ARG A 1 170 ? -4.794 -4.112 -22.647 1.00 96.69 170 ARG A C 1
ATOM 1361 O O . ARG A 1 170 ? -4.165 -3.093 -22.942 1.00 96.69 170 ARG A O 1
ATOM 1368 N N . HIS A 1 171 ? -6.118 -4.179 -22.578 1.00 96.75 171 HIS A N 1
ATOM 1369 C CA . HIS A 1 171 ? -7.004 -3.072 -22.902 1.00 96.75 171 HIS A CA 1
ATOM 1370 C C . HIS A 1 171 ? -8.029 -2.864 -21.792 1.00 96.75 171 HIS A C 1
ATOM 1372 O O . HIS A 1 171 ? -8.544 -3.816 -21.217 1.00 96.75 171 HIS A O 1
ATOM 1378 N N . ARG A 1 172 ? -8.315 -1.604 -21.458 1.00 95.12 172 ARG A N 1
ATOM 1379 C CA . ARG A 1 172 ? -9.207 -1.258 -20.337 1.00 95.12 172 ARG A CA 1
ATOM 1380 C C . ARG A 1 172 ? -10.622 -1.831 -20.441 1.00 95.12 172 ARG A C 1
ATOM 1382 O O . ARG A 1 172 ? -11.249 -2.041 -19.416 1.00 95.12 172 ARG A O 1
ATOM 1389 N N . ASP A 1 173 ? -11.120 -2.077 -21.649 1.00 95.88 173 ASP A N 1
ATOM 1390 C CA . ASP A 1 173 ? -12.436 -2.677 -21.897 1.00 95.88 173 ASP A CA 1
ATOM 1391 C C . ASP A 1 173 ? -12.484 -4.192 -21.633 1.00 95.88 173 ASP A C 1
ATOM 1393 O O . ASP A 1 173 ? -13.568 -4.763 -21.563 1.00 95.88 173 ASP A O 1
ATOM 1397 N N . GLU A 1 174 ? -11.329 -4.834 -21.438 1.00 97.38 174 GLU A N 1
ATOM 1398 C CA . GLU A 1 174 ? -11.219 -6.241 -21.032 1.00 97.38 174 GLU A CA 1
ATOM 1399 C C . GLU A 1 174 ? -11.262 -6.415 -19.501 1.00 97.38 174 GLU A C 1
ATOM 1401 O O . GLU A 1 174 ? -11.308 -7.549 -19.019 1.00 97.38 174 GLU A O 1
ATOM 1406 N N . LEU A 1 175 ? -11.221 -5.317 -18.732 1.00 97.19 175 LEU A N 1
ATOM 1407 C CA . LEU A 1 175 ? -11.292 -5.364 -17.273 1.00 97.19 175 LEU A CA 1
ATOM 1408 C C . LEU A 1 175 ? -12.697 -5.753 -16.803 1.00 97.19 175 LEU A C 1
ATOM 1410 O O . LEU A 1 175 ? -13.710 -5.291 -17.326 1.00 97.19 175 LEU A O 1
ATOM 1414 N N . VAL A 1 176 ? -12.741 -6.582 -15.765 1.00 97.06 176 VAL A N 1
ATOM 1415 C CA . VAL A 1 176 ? -13.962 -7.073 -15.131 1.00 97.06 176 VAL A CA 1
ATOM 1416 C C . VAL A 1 176 ? -13.876 -6.787 -13.639 1.00 97.06 176 VAL A C 1
ATOM 1418 O O . VAL A 1 176 ? -12.932 -7.210 -12.972 1.00 97.06 176 VAL A O 1
ATOM 1421 N N . GLU A 1 177 ? -14.865 -6.069 -13.111 1.00 95.19 177 GLU A N 1
ATOM 1422 C CA . GLU A 1 177 ? -14.964 -5.808 -11.674 1.00 95.19 177 GLU A CA 1
ATOM 1423 C C . GLU A 1 177 ? -15.088 -7.130 -10.903 1.00 95.19 177 GLU A C 1
ATOM 1425 O O . GLU A 1 177 ? -15.900 -7.995 -11.240 1.00 95.19 177 GLU A O 1
ATOM 1430 N N . GLU A 1 178 ? -14.281 -7.299 -9.854 1.00 94.88 178 GLU A N 1
ATOM 1431 C CA . GLU A 1 178 ? -14.144 -8.582 -9.142 1.00 94.88 178 GLU A CA 1
ATOM 1432 C C . GLU A 1 178 ? -15.145 -8.741 -7.981 1.00 94.88 178 GLU A C 1
ATOM 1434 O O . GLU A 1 178 ? -15.040 -9.671 -7.182 1.00 94.88 178 GLU A O 1
ATOM 1439 N N . GLY A 1 179 ? -16.129 -7.839 -7.880 1.00 94.00 179 GLY A N 1
ATOM 1440 C CA . GLY A 1 179 ? -17.143 -7.835 -6.818 1.00 94.00 179 GLY A CA 1
ATOM 1441 C C . GLY A 1 179 ? -16.613 -7.421 -5.440 1.00 94.00 179 GLY A C 1
ATOM 1442 O O . GLY A 1 179 ? -17.317 -7.572 -4.445 1.00 94.00 179 GLY A O 1
ATOM 1443 N N . VAL A 1 180 ? -15.379 -6.919 -5.380 1.00 95.69 180 VAL A N 1
ATOM 1444 C CA . VAL A 1 180 ? -14.738 -6.330 -4.201 1.00 95.69 180 VAL A CA 1
ATOM 1445 C C . VAL A 1 180 ? -13.902 -5.129 -4.633 1.00 95.69 180 VAL A C 1
ATOM 1447 O O . VAL A 1 180 ? -13.438 -5.060 -5.769 1.00 95.69 180 VAL A O 1
ATOM 1450 N N . TYR A 1 181 ? -13.658 -4.210 -3.706 1.00 96.81 181 TYR A N 1
ATOM 1451 C CA . TYR A 1 181 ? -12.642 -3.178 -3.846 1.00 96.81 181 TYR A CA 1
ATOM 1452 C C . TYR A 1 181 ? -11.356 -3.602 -3.137 1.00 96.81 181 TYR A C 1
ATOM 1454 O O . TYR A 1 181 ? -11.377 -4.119 -2.023 1.00 96.81 181 TYR A O 1
ATOM 1462 N N . TYR A 1 182 ? -10.215 -3.350 -3.760 1.00 97.62 182 TYR A N 1
ATOM 1463 C CA . TYR A 1 182 ? -8.897 -3.542 -3.175 1.00 97.62 182 TYR A CA 1
ATOM 1464 C C . TYR A 1 182 ? -8.397 -2.200 -2.658 1.00 97.62 182 TYR A C 1
ATOM 1466 O O . TYR A 1 182 ? -7.992 -1.340 -3.441 1.00 97.62 182 TYR A O 1
ATOM 1474 N N . LEU A 1 183 ? -8.432 -2.018 -1.338 1.00 98.00 183 LEU A N 1
ATOM 1475 C CA . LEU A 1 183 ? -7.776 -0.896 -0.681 1.00 98.00 183 LEU A CA 1
ATOM 1476 C C . LEU A 1 183 ? -6.337 -1.292 -0.389 1.00 98.00 183 LEU A C 1
ATOM 1478 O O . LEU A 1 183 ? -6.074 -2.123 0.482 1.00 98.00 183 LEU A O 1
ATOM 1482 N N . HIS A 1 184 ? -5.394 -0.675 -1.081 1.00 98.19 184 HIS A N 1
ATOM 1483 C CA . HIS A 1 184 ? -4.011 -0.752 -0.657 1.00 98.19 184 HIS A CA 1
ATOM 1484 C C . HIS A 1 184 ? -3.683 0.431 0.242 1.00 98.19 184 HIS A C 1
ATOM 1486 O O . HIS A 1 184 ? -4.056 1.570 -0.034 1.00 98.19 184 HIS A O 1
ATOM 1492 N N . LEU A 1 185 ? -2.931 0.146 1.293 1.00 98.00 185 LEU A N 1
ATOM 1493 C CA . LEU A 1 185 ? -2.352 1.119 2.202 1.00 98.00 185 LEU A CA 1
ATOM 1494 C C . LEU A 1 185 ? -0.853 0.910 2.143 1.00 98.00 185 LEU A C 1
ATOM 1496 O O . LEU A 1 185 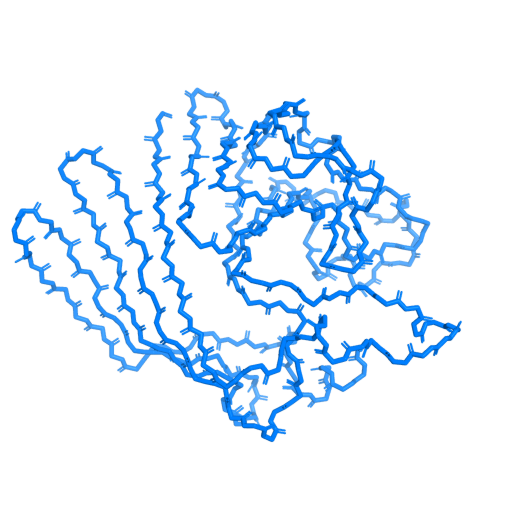? -0.387 -0.176 2.472 1.00 98.00 185 LEU A O 1
ATOM 1500 N N . ASP A 1 186 ? -0.092 1.916 1.744 1.00 97.44 186 ASP A N 1
ATOM 1501 C CA . ASP A 1 186 ? 1.356 1.818 1.626 1.00 97.44 186 ASP A CA 1
ATOM 1502 C C . ASP A 1 186 ? 2.058 2.672 2.658 1.00 97.44 186 ASP A C 1
ATOM 1504 O O . ASP A 1 186 ? 1.780 3.862 2.800 1.00 97.44 186 ASP A O 1
ATOM 1508 N N . TYR A 1 187 ? 3.057 2.078 3.310 1.00 94.88 187 TYR A N 1
ATOM 1509 C CA . TYR A 1 187 ? 4.085 2.845 4.003 1.00 94.88 187 TYR A CA 1
ATOM 1510 C C . TYR A 1 187 ? 4.757 3.785 3.007 1.00 94.88 187 TYR A C 1
ATOM 1512 O O . TYR A 1 187 ? 4.964 4.970 3.265 1.00 94.88 187 TYR A O 1
ATOM 1520 N N . ARG A 1 188 ? 5.114 3.218 1.853 1.00 92.88 188 ARG A N 1
ATOM 1521 C CA . ARG A 1 188 ? 5.736 3.923 0.747 1.00 92.88 188 ARG A CA 1
ATOM 1522 C C . ARG A 1 188 ? 5.555 3.129 -0.539 1.00 92.88 188 ARG A C 1
ATOM 1524 O O . ARG A 1 188 ? 5.624 1.898 -0.540 1.00 92.88 188 ARG A O 1
ATOM 1531 N N . GLN A 1 189 ? 5.401 3.864 -1.627 1.00 95.69 189 GLN A N 1
ATOM 1532 C CA . GLN A 1 189 ? 5.400 3.369 -2.995 1.00 95.69 189 GLN A CA 1
ATOM 1533 C C . GLN A 1 189 ? 6.556 4.037 -3.746 1.00 95.69 189 GLN A C 1
ATOM 1535 O O . GLN A 1 189 ? 6.898 5.190 -3.462 1.00 95.69 189 GLN A O 1
ATOM 1540 N N . ALA A 1 190 ? 7.200 3.303 -4.652 1.00 96.56 190 ALA A N 1
ATOM 1541 C CA . ALA A 1 190 ? 8.205 3.883 -5.532 1.00 96.56 190 ALA A CA 1
ATOM 1542 C C . ALA A 1 190 ? 7.563 4.923 -6.466 1.00 96.56 190 ALA A C 1
ATOM 1544 O O . ALA A 1 190 ? 6.377 4.837 -6.790 1.00 96.56 190 ALA A O 1
ATOM 1545 N N . GLY A 1 191 ? 8.354 5.898 -6.910 1.00 96.88 191 GLY A N 1
ATOM 1546 C CA . GLY A 1 191 ? 7.941 6.807 -7.977 1.00 96.88 191 GLY A CA 1
ATOM 1547 C C . GLY A 1 191 ? 7.711 6.081 -9.305 1.00 96.88 191 GLY A C 1
ATOM 1548 O O . GLY A 1 191 ? 8.195 4.965 -9.516 1.00 96.88 191 GLY A O 1
ATOM 1549 N N . ILE A 1 192 ? 6.977 6.719 -10.211 1.00 95.56 192 ILE A N 1
ATOM 1550 C CA . ILE A 1 192 ? 6.618 6.119 -11.506 1.00 95.56 192 ILE A CA 1
ATOM 1551 C C . ILE A 1 192 ? 7.722 6.285 -12.559 1.00 95.56 192 ILE A C 1
ATOM 1553 O O . ILE A 1 192 ? 7.884 5.437 -13.439 1.00 95.56 192 ILE A O 1
ATOM 1557 N N . GLY A 1 193 ? 8.518 7.351 -12.458 1.00 95.38 193 GLY A N 1
ATOM 1558 C CA . GLY A 1 193 ? 9.580 7.697 -13.391 1.00 95.38 193 GLY A CA 1
ATOM 1559 C C . GLY A 1 193 ? 9.106 7.875 -14.837 1.00 95.38 193 GLY A C 1
ATOM 1560 O O . GLY A 1 193 ? 7.944 8.147 -15.128 1.00 95.38 193 GLY A O 1
ATOM 1561 N N . SER A 1 194 ? 10.047 7.722 -15.770 1.00 94.44 194 SER A N 1
ATOM 1562 C CA . SER A 1 194 ? 9.814 7.841 -17.219 1.00 94.44 194 SER A CA 1
ATOM 1563 C C . SER A 1 194 ? 10.567 6.778 -18.027 1.00 94.44 194 SER A C 1
ATOM 1565 O O . SER A 1 194 ? 10.819 6.935 -19.219 1.00 94.44 194 SER A O 1
ATOM 1567 N N . ASN A 1 195 ? 10.906 5.653 -17.389 1.00 91.75 195 ASN A N 1
AT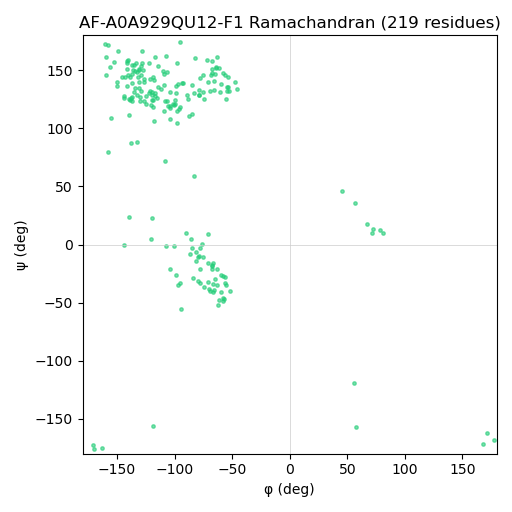OM 1568 C CA . ASN A 1 195 ? 11.760 4.596 -17.946 1.00 91.75 195 ASN A CA 1
ATOM 1569 C C . ASN A 1 195 ? 11.103 3.770 -19.079 1.00 91.75 195 ASN A C 1
ATOM 1571 O O . ASN A 1 195 ? 11.647 2.753 -19.501 1.00 91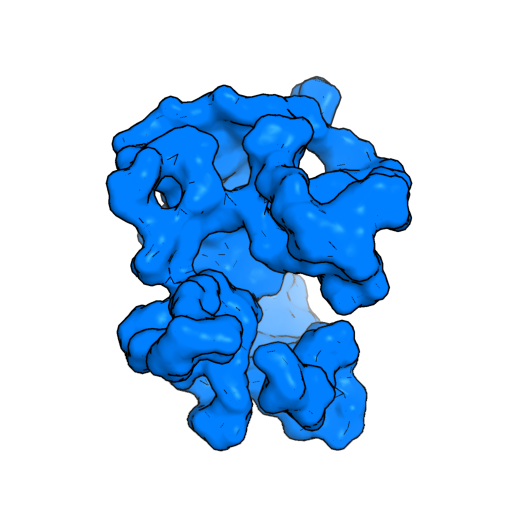.75 195 ASN A O 1
ATOM 1575 N N . SER A 1 196 ? 9.928 4.177 -19.571 1.00 88.12 196 SER A N 1
ATOM 1576 C CA . SER A 1 196 ? 9.385 3.713 -20.854 1.00 88.12 196 SER A CA 1
ATOM 1577 C C . SER A 1 196 ? 10.195 4.269 -22.031 1.00 88.12 196 SER A C 1
ATOM 1579 O O . SER A 1 196 ? 10.437 3.565 -23.008 1.00 88.12 196 SER A O 1
ATOM 1581 N N . CYS A 1 197 ? 10.638 5.522 -21.915 1.00 86.81 197 CYS A N 1
ATOM 1582 C CA . CYS A 1 197 ? 11.549 6.200 -22.827 1.00 86.81 197 CYS A CA 1
ATOM 1583 C C . CYS A 1 197 ? 12.216 7.356 -22.066 1.00 86.81 197 CYS A C 1
ATOM 1585 O O . CYS A 1 197 ? 11.804 8.511 -22.164 1.00 86.81 197 CYS A O 1
ATOM 1587 N N . GLY A 1 198 ? 13.226 7.037 -21.258 1.00 91.31 198 GLY A N 1
ATOM 1588 C CA . GLY A 1 198 ? 13.819 7.995 -20.334 1.00 91.31 198 GLY A CA 1
ATOM 1589 C C . GLY A 1 198 ? 14.744 7.329 -19.319 1.00 91.31 198 GLY A C 1
ATOM 1590 O O . GLY A 1 198 ? 15.067 6.148 -19.459 1.00 91.31 198 GLY A O 1
ATOM 1591 N N . PRO A 1 199 ? 15.212 8.079 -18.310 1.00 92.31 199 PRO A N 1
ATOM 1592 C CA . PRO A 1 199 ? 16.092 7.544 -17.284 1.00 92.31 199 PRO A CA 1
ATOM 1593 C C . PRO A 1 199 ? 15.382 6.522 -16.387 1.00 92.31 199 PRO A C 1
ATOM 1595 O O . PRO A 1 199 ? 14.164 6.549 -16.189 1.00 92.31 199 PRO A O 1
ATOM 1598 N N . ARG A 1 200 ? 16.187 5.665 -15.749 1.00 91.44 200 ARG A N 1
ATOM 1599 C CA . ARG A 1 200 ? 15.751 4.908 -14.569 1.00 91.44 200 ARG A CA 1
ATOM 1600 C C . ARG A 1 200 ? 15.302 5.891 -13.482 1.00 91.44 200 ARG A C 1
ATOM 1602 O O . ARG A 1 200 ? 15.887 6.964 -13.346 1.00 91.44 200 ARG A O 1
ATOM 1609 N N . LEU A 1 201 ? 14.313 5.485 -12.684 1.00 95.06 201 LEU A N 1
ATOM 1610 C CA . LEU A 1 201 ? 13.817 6.242 -11.533 1.00 95.06 201 LEU A CA 1
ATOM 1611 C C . LEU A 1 201 ? 14.974 6.778 -10.677 1.00 95.06 201 LEU A C 1
ATOM 1613 O O . LEU A 1 201 ? 15.921 6.036 -10.395 1.00 95.06 201 LEU A O 1
ATOM 1617 N N . LEU A 1 202 ? 14.920 8.047 -10.276 1.00 95.88 202 LEU A N 1
ATOM 1618 C CA . LEU A 1 202 ? 15.978 8.656 -9.467 1.00 95.88 202 LEU A CA 1
ATOM 1619 C C . LEU A 1 202 ? 16.073 7.992 -8.084 1.00 95.88 202 LEU A C 1
ATOM 1621 O O . LEU A 1 202 ? 15.042 7.571 -7.555 1.00 95.88 202 LEU A O 1
ATOM 1625 N N . PRO A 1 203 ? 17.278 7.881 -7.491 1.00 95.31 203 PRO A N 1
ATOM 1626 C CA . PRO A 1 203 ? 17.466 7.221 -6.201 1.00 95.31 203 PRO A CA 1
ATOM 1627 C C . PRO A 1 203 ? 16.545 7.724 -5.083 1.00 95.31 203 PRO A C 1
ATOM 1629 O O . PRO A 1 203 ? 16.016 6.901 -4.344 1.00 95.31 203 PRO A O 1
ATOM 1632 N N . GLU A 1 204 ? 16.275 9.032 -4.981 1.00 95.50 204 GLU A N 1
ATOM 1633 C CA . GLU A 1 204 ? 15.403 9.572 -3.922 1.00 95.50 204 GLU A CA 1
ATOM 1634 C C . GLU A 1 204 ? 13.945 9.077 -3.973 1.00 95.50 204 GLU A C 1
ATOM 1636 O O . GLU A 1 204 ? 13.247 9.091 -2.954 1.00 95.50 204 GLU A O 1
ATOM 1641 N N . TYR A 1 205 ? 13.490 8.604 -5.136 1.00 96.44 205 TYR A N 1
ATOM 1642 C CA . TYR A 1 205 ? 12.124 8.129 -5.369 1.00 96.44 205 TYR A CA 1
ATOM 1643 C C . TYR A 1 205 ? 11.996 6.604 -5.333 1.00 96.44 205 TYR A C 1
ATOM 1645 O O . TYR A 1 205 ? 10.894 6.073 -5.478 1.00 96.44 205 TYR A O 1
ATOM 1653 N N . ARG A 1 206 ? 13.104 5.886 -5.129 1.00 95.88 206 ARG A N 1
ATOM 1654 C CA . ARG A 1 206 ? 13.113 4.427 -4.988 1.00 95.88 206 ARG A CA 1
ATOM 1655 C C . ARG A 1 206 ? 12.749 4.010 -3.567 1.00 95.88 206 ARG A C 1
ATOM 1657 O O . ARG A 1 206 ? 12.879 4.771 -2.608 1.00 95.88 206 ARG A O 1
ATOM 1664 N N . LEU A 1 207 ? 12.335 2.754 -3.434 1.00 95.00 207 LEU A N 1
ATOM 1665 C CA . LEU A 1 207 ? 12.131 2.094 -2.149 1.00 95.00 207 LEU A CA 1
ATOM 1666 C C . LEU A 1 207 ? 13.230 1.045 -1.921 1.00 95.00 207 LEU A C 1
ATOM 1668 O O . LEU A 1 207 ? 13.007 -0.162 -2.025 1.00 95.00 207 LEU A O 1
ATOM 1672 N N . ASP A 1 208 ? 14.444 1.522 -1.650 1.00 94.50 208 ASP A N 1
ATOM 1673 C CA . ASP A 1 208 ? 15.653 0.705 -1.477 1.00 94.50 208 ASP A CA 1
ATOM 1674 C C . ASP A 1 208 ? 16.319 0.866 -0.096 1.00 94.50 208 ASP A C 1
ATOM 1676 O O . ASP A 1 208 ? 17.352 0.245 0.175 1.00 94.50 208 ASP A O 1
ATOM 1680 N N . GLN A 1 209 ? 15.700 1.625 0.813 1.00 93.50 209 GLN A N 1
ATOM 1681 C CA . GLN A 1 209 ? 16.144 1.742 2.200 1.00 93.50 209 GLN A CA 1
ATOM 1682 C C . GLN A 1 209 ? 16.232 0.368 2.884 1.00 93.50 209 GLN A C 1
ATOM 1684 O O . GLN A 1 209 ? 15.461 -0.549 2.596 1.00 93.50 209 GLN A O 1
ATOM 1689 N N . ALA A 1 210 ? 17.202 0.225 3.787 1.00 95.31 210 ALA A N 1
ATOM 1690 C CA . ALA A 1 210 ? 17.426 -1.032 4.497 1.00 95.31 210 ALA A CA 1
ATOM 1691 C C . ALA A 1 210 ? 16.442 -1.229 5.653 1.00 95.31 210 ALA A C 1
ATOM 1693 O O . ALA A 1 210 ? 16.101 -2.362 5.955 1.00 95.31 210 ALA A O 1
ATOM 1694 N N . ASN A 1 211 ? 15.995 -0.148 6.295 1.00 95.44 211 ASN A N 1
ATOM 1695 C CA . ASN A 1 211 ? 15.159 -0.213 7.489 1.00 95.44 211 ASN A CA 1
ATOM 1696 C C . ASN A 1 211 ? 13.829 0.508 7.258 1.00 95.44 211 ASN A C 1
ATOM 1698 O O . ASN A 1 211 ? 13.780 1.558 6.611 1.00 95.44 211 ASN A O 1
ATOM 1702 N N . PHE A 1 212 ? 12.763 -0.051 7.814 1.00 92.56 212 PHE A N 1
ATOM 1703 C CA . PHE A 1 212 ? 11.392 0.434 7.695 1.00 92.56 212 PHE A CA 1
ATOM 1704 C C . PHE A 1 212 ? 10.816 0.596 9.090 1.00 92.56 212 PHE A C 1
ATOM 1706 O O . PHE A 1 212 ? 11.048 -0.253 9.948 1.00 92.56 212 PHE A O 1
ATOM 1713 N N . LYS A 1 213 ? 10.054 1.667 9.296 1.00 93.56 213 LYS A N 1
ATOM 1714 C CA . LYS A 1 213 ? 9.261 1.864 10.504 1.00 93.56 213 LYS A CA 1
ATOM 1715 C C . LYS A 1 213 ? 7.896 2.394 10.114 1.00 93.56 213 LYS A C 1
ATOM 1717 O O . LYS A 1 213 ? 7.814 3.412 9.431 1.00 93.56 213 LYS A O 1
ATOM 1722 N N . LEU A 1 214 ? 6.860 1.684 10.527 1.00 91.88 214 LEU A N 1
ATOM 1723 C CA . LEU A 1 214 ? 5.478 1.964 10.183 1.00 91.88 214 LEU A CA 1
ATOM 1724 C C . LEU A 1 214 ? 4.634 1.965 11.450 1.00 91.88 214 LEU A C 1
ATOM 1726 O O . LEU A 1 214 ? 4.753 1.058 12.267 1.00 91.88 214 LEU A O 1
ATOM 1730 N N . ASP A 1 215 ? 3.770 2.970 11.564 1.00 94.62 215 ASP A N 1
ATOM 1731 C CA . ASP A 1 215 ? 2.818 3.120 12.658 1.00 94.62 215 ASP A CA 1
ATOM 1732 C C . ASP A 1 215 ? 1.480 3.616 12.094 1.00 94.62 215 ASP A C 1
ATOM 1734 O O . ASP A 1 215 ? 1.386 4.757 11.621 1.00 94.62 215 ASP A O 1
ATOM 1738 N N . TRP A 1 216 ? 0.456 2.761 12.137 1.00 96.75 216 TRP A N 1
ATOM 1739 C CA . TRP A 1 216 ? -0.895 3.027 11.634 1.00 96.75 216 TRP A CA 1
ATOM 1740 C C . TRP A 1 216 ? -1.947 2.768 12.700 1.00 96.75 216 TRP A C 1
ATOM 1742 O O . TRP A 1 216 ? -1.845 1.826 13.480 1.00 96.75 216 TRP A O 1
ATOM 1752 N N . THR A 1 217 ? -2.978 3.606 12.725 1.00 97.25 217 THR A N 1
ATOM 1753 C CA . THR A 1 217 ? -4.162 3.411 13.566 1.00 97.25 217 THR A CA 1
ATOM 1754 C C . THR A 1 217 ? -5.378 3.238 12.676 1.00 97.25 217 THR A C 1
ATOM 1756 O O . THR A 1 217 ? -5.631 4.072 11.808 1.00 97.25 217 THR A O 1
ATOM 1759 N N . PHE A 1 218 ? -6.116 2.166 12.922 1.00 97.56 218 PHE A N 1
ATOM 1760 C CA . PHE A 1 218 ? -7.352 1.802 12.258 1.00 97.56 218 PHE A CA 1
ATOM 1761 C C . PHE A 1 218 ? -8.513 1.984 13.231 1.00 97.56 218 PHE A C 1
ATOM 1763 O O . PHE A 1 218 ? -8.422 1.591 14.396 1.00 97.56 218 PHE A O 1
ATOM 1770 N N . GLU A 1 219 ? -9.613 2.546 12.750 1.00 96.56 219 GLU A N 1
ATOM 1771 C CA . GLU A 1 219 ? -10.865 2.647 13.497 1.00 96.56 219 GLU A CA 1
ATOM 1772 C C . GLU A 1 219 ? -12.019 2.256 12.582 1.00 96.56 219 GLU A C 1
ATOM 1774 O O . GLU A 1 219 ? -12.110 2.758 11.463 1.00 96.56 219 GLU A O 1
ATOM 1779 N N . LEU A 1 220 ? -12.901 1.383 13.062 1.00 93.06 220 LEU A N 1
ATOM 1780 C CA . LEU A 1 220 ? -14.168 1.090 12.404 1.00 93.06 220 LEU A CA 1
ATOM 1781 C C . LEU A 1 220 ? -15.262 1.849 13.156 1.00 93.06 220 LEU A C 1
ATOM 1783 O O . LEU A 1 220 ? -15.405 1.668 14.366 1.00 93.06 220 LEU A O 1
ATOM 1787 N N . ARG A 1 221 ? -15.975 2.732 12.461 1.00 86.88 221 ARG A N 1
ATOM 1788 C CA . ARG A 1 221 ? -17.062 3.544 13.023 1.00 86.88 221 ARG A CA 1
ATOM 1789 C C . ARG A 1 221 ? -18.370 3.272 12.314 1.00 86.88 221 ARG A C 1
ATOM 1791 O O . ARG A 1 221 ? -18.295 2.919 11.120 1.00 86.88 221 ARG A O 1
#

Organism: Abiotrophia defectiva (NCBI:txid46125)

Solvent-accessible surface area (backbone atoms only — not comparable to full-atom values): 11830 Å² total; per-residue (Å²): 107,72,68,46,57,75,59,24,60,91,57,46,42,80,47,77,80,44,78,50,74,50,76,55,97,79,19,49,32,40,37,39,32,34,31,36,26,15,78,98,48,74,64,56,30,41,36,38,33,35,42,33,38,41,86,86,59,39,38,32,41,42,37,43,33,42,30,61,81,89,51,77,62,41,69,58,47,67,50,80,44,83,30,78,57,62,56,37,35,38,37,35,26,44,28,96,47,66,29,41,83,73,46,42,88,90,29,47,80,44,80,51,76,43,44,44,70,74,37,52,64,90,45,67,54,38,58,95,62,29,30,27,45,30,45,33,39,32,40,30,35,86,94,35,31,49,31,41,38,33,94,54,67,32,30,35,28,45,31,46,54,53,72,67,55,29,72,72,42,70,41,52,89,76,65,66,77,70,76,34,32,39,36,35,40,23,54,45,58,32,34,81,64,44,59,92,82,58,59,75,65,55,76,91,35,53,44,62,69,46,69,47,78,46,53,40,40,37,36,76,81

InterPro domains:
  IPR004199 Beta galactosidase small chain/ domain 5 [PF02929] (2-217)
  IPR004199 Beta galactosidase small chain/ domain 5 [SM01038] (1-219)
  IPR011013 Galactose mutarotase-like domain superfamily [SSF74650] (2-218)
  IPR014718 Glycoside hydrolase-type carbohydrate-binding [G3DSA:2.70.98.10] (1-220)
  IPR050347 Bacterial Beta-galactosidase [PTHR46323] (2-217)

Foldseek 3Di:
DVLCVVQQVVQKDKDWDDWDWDADPQKIKIKTWIFIGHVPHDTQKTKIWIWIAHPQRKTKIKMKMFGDLPRDFDQFAFDKDKALFFFKKKFFFWDDAWDAPPRRPVTDGGIDMDTLVSQDDQDQQQADGSKTKGQKMWTDGPPKIKIKGFPATKMKGKAQADNVQSVPGGGSVPDDRPSIIIITITSHGADPDDVVPDDDRDPVRTRSDGMDITMMMIDMD

Mean predicted aligned error: 3.69 Å

Secondary structure (DSSP, 8-state):
-HHHHHTTGGGEEEEEEEEEEEEETTEEEEEEEEEEEETTS-EEEEEEEEEEE-TTS-EEEEEEEE--TTSPPBSEEEEEEEES---EEEEEEEESS--BTTB-TT-EEEEEEEETTTT----SS--S---EEEEEEEEEETTEEEEEEEEEEEEEEEESS-HHHHHH-SSGGG----SSEEEEEEEEE----STTSS----GGGSB--SEEEEEEEEEE-

Sequence (221 aa):
VAEWRQANYDQSQVRVHSLRAETIHHQVCLHFEAVIAGVGRQPALSFQGHWCLDQEGRLKLSLEGHRPKEMVELPRFGLVLPMVEADRVSYIGYGPYENYVDKHHSSYWGYFEQSAQDLYEPYVTPQENGAHQVSKLAVQQGPLALSVASSHSLSFNLSPYSTHQLSQTRHRDELVEEGVYYLHLDYRQAGIGSNSCGPRLLPEYRLDQANFKLDWTFELR